Protein AF-A0A804IC02-F1 (afdb_monomer_lite)

InterPro domains:
  IPR056697 Domain of unknown function DUF7795 [PF25071] (33-151)

pLDDT: mean 83.65, std 16.75, range [32.16, 98.31]

Sequence (248 aa):
MASTGTIAVSGATDDPVLKRKYELEKIHCELGGNITRIFLDFMTKTAKYEELVDVGKRFLIGFHGSIEKFRSSEFQKTSENVAVTIGANWNERMKAYVEAGYRHHQQSVQNISNLHICVQGLQDHLKKVETLLHELVCLMEDANGVTQAANQNISALLDDTPSEEMLCLVLSFEEETISQVIIMRVISHMLKLDCDMQKNIVRALNLKTSSPELESYRLMWDLHPYINVDVMHLAWRLVPPQDQRFCH

Radius of gyration: 32.59 Å; chains: 1; bounding box: 93×37×112 Å

Organism: Musa acuminata subsp. malaccensis (NCBI:txid214687)

Foldseek 3Di:
DDDDDDPPPPPDPPPLLVVLVVVLVVLLVVLVVLLLVLLVVLLVLVVVLVVLLVQLLVLLVLLLVLLVQLVVQLPDPPDPVSVVVLVVVPDPVSVCDNVVGNCPVVSNVVSVVSNVVSLVSLVVSLVVLVVSLVVLVVSLVVLVVSVVVSVVVLCVSCVPPDDPVSVVSVVVSCVLSVLSSVLSVLSSVLSVVLSVLSVVLSVQDDSPQDSVNSVVSSVCSVVSVSDDVVSSVVSVVSNDPPDPDDDD

Secondary structure (DSSP, 8-state):
---------------HHHHHHHHHHHHHHHHHHHHHHHHHHHHHHHHHHHHHHHHHHHHHHHHHHHHHHHHHTS-----HHHHHHHHHT--HHHHHHHHT-S--HHHHHHHHHHHHHHHHHHHHHHHHHHHHHHHHHHHHHHHHHHHHHHHHHHHHHHSS---HHHHHHHHHHHHHHHHHHHHHHHHHHHHHHHHHHHHHHHHH-STT--HHHHHHHHHHHHH-TT--HHHHHHHHHTSPP-------

Structure (mmCIF, N/CA/C/O backbone):
data_AF-A0A804IC02-F1
#
_entry.id   AF-A0A804IC02-F1
#
loop_
_atom_site.group_PDB
_atom_site.id
_atom_site.type_symbol
_atom_site.label_atom_id
_atom_site.label_alt_id
_atom_site.label_comp_id
_atom_site.label_asym_id
_atom_site.label_entity_id
_atom_site.label_seq_id
_atom_site.pdbx_PDB_ins_code
_atom_site.Cartn_x
_atom_site.Cartn_y
_atom_site.Cartn_z
_atom_site.occupancy
_atom_site.B_iso_or_equiv
_atom_site.auth_seq_id
_atom_site.auth_comp_id
_atom_site.auth_asym_id
_atom_site.auth_atom_id
_atom_site.pdbx_PDB_model_num
ATOM 1 N N . MET A 1 1 ? 54.259 -23.821 -62.630 1.00 42.69 1 MET A N 1
ATOM 2 C CA . MET A 1 1 ? 54.052 -22.695 -61.696 1.00 42.69 1 MET A CA 1
ATOM 3 C C . MET A 1 1 ? 52.578 -22.329 -61.756 1.00 42.69 1 MET A C 1
ATOM 5 O O . MET A 1 1 ? 52.171 -21.632 -62.672 1.00 42.69 1 MET A O 1
ATOM 9 N N . ALA A 1 2 ? 51.767 -22.921 -60.879 1.00 37.84 2 ALA A N 1
ATOM 10 C CA . ALA A 1 2 ? 50.340 -22.629 -60.784 1.00 37.84 2 ALA A CA 1
ATOM 11 C C . ALA A 1 2 ? 50.166 -21.495 -59.769 1.00 37.84 2 ALA A C 1
ATOM 13 O O . ALA A 1 2 ? 50.556 -21.643 -58.614 1.00 37.84 2 ALA A O 1
ATOM 14 N N . SER A 1 3 ? 49.665 -20.351 -60.232 1.00 36.31 3 SER A N 1
ATOM 15 C CA . SER A 1 3 ? 49.365 -19.199 -59.386 1.00 36.31 3 SER A CA 1
ATOM 16 C C . SER A 1 3 ? 48.055 -19.466 -58.649 1.00 36.31 3 SER A C 1
ATOM 18 O O . SER A 1 3 ? 46.981 -19.466 -59.249 1.00 36.31 3 SER A O 1
ATOM 20 N N . THR A 1 4 ? 48.154 -19.756 -57.356 1.00 40.28 4 THR A N 1
ATOM 21 C CA . THR A 1 4 ? 47.035 -19.771 -56.413 1.00 40.28 4 THR A CA 1
ATOM 22 C C . THR A 1 4 ? 46.542 -18.342 -56.209 1.00 40.28 4 THR A C 1
ATOM 24 O O . THR A 1 4 ? 47.182 -17.549 -55.522 1.00 40.28 4 THR A O 1
ATOM 27 N N . GLY A 1 5 ? 45.403 -18.017 -56.819 1.00 38.69 5 GLY A N 1
ATOM 28 C CA . GLY A 1 5 ? 44.635 -16.821 -56.493 1.00 38.69 5 GLY A CA 1
ATOM 29 C C . GLY A 1 5 ? 43.977 -16.995 -55.128 1.00 38.69 5 GLY A C 1
ATOM 30 O O . GLY A 1 5 ? 42.993 -17.720 -54.996 1.00 38.69 5 GLY A O 1
ATOM 31 N N . THR A 1 6 ? 44.540 -16.352 -54.111 1.00 39.88 6 THR A N 1
ATOM 32 C CA . THR A 1 6 ? 43.925 -16.227 -52.789 1.00 39.88 6 THR A CA 1
ATOM 33 C C . THR A 1 6 ? 42.713 -15.307 -52.897 1.00 39.88 6 THR A C 1
ATOM 35 O O . THR A 1 6 ? 42.846 -14.117 -53.177 1.00 39.88 6 THR A O 1
ATOM 38 N N . ILE A 1 7 ? 41.527 -15.866 -52.667 1.00 43.62 7 ILE A N 1
ATOM 39 C CA . ILE A 1 7 ? 40.297 -15.108 -52.443 1.00 43.62 7 ILE A CA 1
ATOM 40 C C . ILE A 1 7 ? 40.423 -14.464 -51.061 1.00 43.62 7 ILE A C 1
ATOM 42 O O . ILE A 1 7 ? 40.331 -15.143 -50.040 1.00 43.62 7 ILE A O 1
ATOM 46 N N . ALA A 1 8 ? 40.647 -13.154 -51.022 1.00 38.47 8 ALA A N 1
ATOM 47 C CA . ALA A 1 8 ? 40.465 -12.377 -49.807 1.00 38.47 8 ALA A CA 1
ATOM 48 C C . ALA A 1 8 ? 38.960 -12.140 -49.611 1.00 38.47 8 ALA A C 1
ATOM 50 O O . ALA A 1 8 ? 38.389 -11.208 -50.174 1.00 38.47 8 ALA A O 1
ATOM 51 N N . VAL A 1 9 ? 38.306 -12.993 -48.818 1.00 44.19 9 VAL A N 1
ATOM 52 C CA . VAL A 1 9 ? 37.009 -12.657 -48.216 1.00 44.19 9 VAL A CA 1
ATOM 53 C C . VAL A 1 9 ? 37.290 -11.681 -47.074 1.00 44.19 9 VAL A C 1
ATOM 55 O O . VAL A 1 9 ? 37.472 -12.065 -45.923 1.00 44.19 9 VAL A O 1
ATOM 58 N N . SER A 1 10 ? 37.395 -10.401 -47.421 1.00 44.41 10 SER A N 1
ATOM 59 C CA . SER A 1 10 ? 37.367 -9.291 -46.469 1.00 44.41 10 SER A CA 1
ATOM 60 C C . SER A 1 10 ? 35.908 -9.004 -46.121 1.00 44.41 10 SER A C 1
ATOM 62 O O . SER A 1 10 ? 35.260 -8.180 -46.762 1.00 44.41 10 SER A O 1
ATOM 64 N N . GLY A 1 11 ? 35.382 -9.731 -45.140 1.00 47.25 11 GLY A N 1
ATOM 65 C CA . GLY A 1 11 ? 34.054 -9.520 -44.570 1.00 47.25 11 GLY A CA 1
ATOM 66 C C . GLY A 1 11 ? 34.142 -9.173 -43.089 1.00 47.25 11 GLY A C 1
ATOM 67 O O . GLY A 1 11 ? 33.612 -9.909 -42.267 1.00 47.25 11 GLY A O 1
ATOM 68 N N . ALA A 1 12 ? 34.849 -8.095 -42.742 1.00 49.34 12 ALA A N 1
ATOM 69 C CA . ALA A 1 12 ? 34.662 -7.425 -41.460 1.00 49.34 12 ALA A CA 1
ATOM 70 C C . ALA A 1 12 ? 33.682 -6.272 -41.702 1.00 49.34 12 ALA A C 1
ATOM 72 O O . ALA A 1 12 ? 33.955 -5.361 -42.481 1.00 49.34 12 ALA A O 1
ATOM 73 N N . THR A 1 13 ? 32.497 -6.367 -41.109 1.00 53.09 13 THR A N 1
ATOM 74 C CA . THR A 1 13 ? 31.458 -5.336 -41.128 1.00 53.09 13 THR A CA 1
ATOM 75 C C . THR A 1 13 ? 31.910 -4.125 -40.305 1.00 53.09 13 THR A C 1
ATOM 77 O O . THR A 1 13 ? 31.492 -3.962 -39.164 1.00 53.09 13 THR A O 1
ATOM 80 N N . ASP A 1 14 ? 32.765 -3.280 -40.881 1.00 61.00 14 ASP A N 1
ATOM 81 C CA . ASP A 1 14 ? 33.173 -1.974 -40.336 1.00 61.00 14 ASP A CA 1
ATOM 82 C C . ASP A 1 14 ? 32.154 -0.870 -40.686 1.00 61.00 14 ASP A C 1
ATOM 84 O O . ASP A 1 14 ? 32.520 0.265 -40.985 1.00 61.00 14 ASP A O 1
ATOM 88 N N . ASP A 1 15 ? 30.855 -1.189 -40.692 1.00 79.12 15 ASP A N 1
ATOM 89 C CA . ASP A 1 15 ? 29.818 -0.172 -40.864 1.00 79.12 15 ASP A CA 1
ATOM 90 C C . ASP A 1 15 ? 29.533 0.496 -39.500 1.00 79.12 15 ASP A C 1
ATOM 92 O O . ASP A 1 15 ? 28.974 -0.145 -38.598 1.00 79.12 15 ASP A O 1
ATOM 96 N N . PRO A 1 16 ? 29.902 1.779 -39.310 1.00 78.62 16 PRO A N 1
ATOM 97 C CA . PRO A 1 16 ? 29.686 2.495 -38.054 1.00 78.62 16 PRO A CA 1
ATOM 98 C C . PRO A 1 16 ? 28.199 2.648 -37.698 1.00 78.62 16 PRO A C 1
ATOM 100 O O . PRO A 1 16 ? 27.873 2.837 -36.524 1.00 78.62 16 PRO A O 1
ATOM 103 N N . VAL A 1 17 ? 27.286 2.559 -38.670 1.00 80.12 17 VAL A N 1
ATOM 104 C CA . VAL A 1 17 ? 25.835 2.560 -38.430 1.00 80.12 17 VAL A CA 1
ATOM 105 C C . VAL A 1 17 ? 25.398 1.216 -37.852 1.00 80.12 17 VAL A C 1
ATOM 107 O O . VAL A 1 17 ? 24.689 1.184 -36.846 1.00 80.12 17 VAL A O 1
ATOM 110 N N . LEU A 1 18 ? 25.884 0.109 -38.421 1.00 81.69 18 LEU A N 1
ATOM 111 C CA . LEU A 1 18 ? 25.569 -1.246 -37.959 1.00 81.69 18 LEU A CA 1
ATOM 112 C C . LEU A 1 18 ? 26.094 -1.497 -36.536 1.00 81.69 18 LEU A C 1
ATOM 114 O O . LEU A 1 18 ? 25.397 -2.076 -35.705 1.00 81.69 18 LEU A O 1
ATOM 118 N N . LYS A 1 19 ? 27.293 -0.987 -36.225 1.00 84.94 19 LYS A N 1
ATOM 119 C CA . LYS A 1 19 ? 27.869 -1.055 -34.874 1.00 84.94 19 LYS A CA 1
ATOM 120 C C . LYS A 1 19 ? 27.040 -0.276 -33.849 1.00 84.94 19 LYS A C 1
ATOM 122 O O . LYS A 1 19 ? 26.765 -0.797 -32.774 1.00 84.94 19 LYS A O 1
ATOM 127 N N . ARG A 1 20 ? 26.617 0.954 -34.174 1.00 85.19 20 ARG A N 1
ATOM 128 C CA . ARG A 1 20 ? 25.741 1.748 -33.292 1.00 85.19 20 ARG A CA 1
ATOM 129 C C . ARG A 1 20 ? 24.388 1.070 -33.086 1.00 85.19 20 ARG A C 1
ATOM 131 O O . ARG A 1 20 ? 23.891 1.050 -31.969 1.00 85.19 20 ARG A O 1
ATOM 138 N N . LYS A 1 21 ? 23.819 0.466 -34.132 1.00 83.69 21 LYS A N 1
ATOM 139 C CA . LYS A 1 21 ? 22.563 -0.289 -34.032 1.00 83.69 21 LYS A CA 1
ATOM 140 C C . LYS A 1 21 ? 22.676 -1.457 -33.048 1.00 83.69 21 LYS A C 1
ATOM 142 O O . LYS A 1 21 ? 21.833 -1.581 -32.170 1.00 83.69 21 LYS A O 1
ATOM 147 N N . TYR A 1 22 ? 23.748 -2.245 -33.139 1.00 87.25 22 TYR A N 1
ATOM 148 C CA . TYR A 1 22 ? 23.998 -3.351 -32.209 1.00 87.25 22 TYR A CA 1
ATOM 149 C C . TYR A 1 22 ? 24.128 -2.884 -30.748 1.00 87.25 22 TYR A C 1
ATOM 151 O O . TYR A 1 22 ? 23.536 -3.478 -29.849 1.00 87.25 22 TYR A O 1
ATOM 159 N N . GLU A 1 23 ? 24.864 -1.797 -30.496 1.00 87.38 23 GLU A N 1
ATOM 160 C CA . GLU A 1 23 ? 24.978 -1.242 -29.139 1.00 87.38 23 GLU A CA 1
ATOM 161 C C . GLU A 1 23 ? 23.630 -0.713 -28.616 1.00 87.38 23 GLU A C 1
ATOM 163 O O . GLU A 1 23 ? 23.313 -0.901 -27.443 1.00 87.38 23 GLU A O 1
ATOM 168 N N . LEU A 1 24 ? 22.801 -0.116 -29.481 1.00 85.38 24 LEU A N 1
ATOM 169 C CA . LEU A 1 24 ? 21.452 0.336 -29.129 1.00 85.38 24 LEU A CA 1
ATOM 170 C C . LEU A 1 24 ? 20.539 -0.844 -28.746 1.00 85.38 24 LEU A C 1
ATOM 172 O O . LEU A 1 24 ? 19.850 -0.786 -27.729 1.00 85.38 24 LEU A O 1
ATOM 176 N N . GLU A 1 25 ? 20.564 -1.931 -29.522 1.00 86.25 25 GLU A N 1
ATOM 177 C CA . GLU A 1 25 ? 19.808 -3.164 -29.243 1.00 86.25 25 GLU A CA 1
ATOM 178 C C . GLU A 1 25 ? 20.247 -3.821 -27.928 1.00 86.25 25 GLU A C 1
ATOM 180 O O . GLU A 1 25 ? 19.419 -4.314 -27.155 1.00 86.25 25 GLU A O 1
ATOM 185 N N . LYS A 1 26 ? 21.550 -3.790 -27.634 1.00 88.06 26 LYS A N 1
ATOM 186 C CA . LYS A 1 26 ? 22.091 -4.278 -26.366 1.00 88.06 26 LYS A CA 1
ATOM 187 C C . LYS A 1 26 ? 21.605 -3.442 -25.179 1.00 88.06 26 LYS A C 1
ATOM 189 O O . LYS A 1 26 ? 21.101 -4.015 -24.213 1.00 88.06 26 LYS A O 1
ATOM 194 N N . ILE A 1 27 ? 21.709 -2.112 -25.262 1.00 86.81 27 ILE A N 1
ATOM 195 C CA . ILE A 1 27 ? 21.195 -1.198 -24.226 1.00 86.81 27 ILE A CA 1
ATOM 196 C C . ILE A 1 27 ? 19.698 -1.435 -24.015 1.00 86.81 27 ILE A C 1
ATOM 198 O O . ILE A 1 27 ? 19.244 -1.491 -22.875 1.00 86.81 27 ILE A O 1
ATOM 202 N N . HIS A 1 28 ? 18.944 -1.629 -25.098 1.00 84.19 28 HIS A N 1
ATOM 203 C CA . HIS A 1 28 ? 17.518 -1.925 -25.040 1.00 84.19 28 HIS A CA 1
ATOM 204 C C . HIS A 1 28 ? 17.217 -3.210 -24.252 1.00 84.19 28 HIS A C 1
ATOM 206 O O . HIS A 1 28 ? 16.411 -3.181 -23.319 1.00 84.19 28 HIS A O 1
ATOM 212 N N . CYS A 1 29 ? 17.894 -4.315 -24.576 1.00 85.69 29 CYS A N 1
ATOM 213 C CA . CYS A 1 29 ? 17.698 -5.593 -23.888 1.00 85.69 29 CYS A CA 1
ATOM 214 C C . CYS A 1 29 ? 18.059 -5.506 -22.396 1.00 85.69 29 CYS A C 1
ATOM 216 O O . CYS A 1 29 ? 17.328 -6.012 -21.542 1.00 85.69 29 CYS A O 1
ATOM 218 N N . GLU A 1 30 ? 19.174 -4.846 -22.072 1.00 88.81 30 GLU A N 1
ATOM 219 C CA . GLU A 1 30 ? 19.630 -4.662 -20.691 1.00 88.81 30 GLU A CA 1
ATOM 220 C C . GLU A 1 30 ? 18.679 -3.762 -19.889 1.00 88.81 30 GLU A C 1
ATOM 222 O O . GLU A 1 30 ? 18.328 -4.094 -18.753 1.00 88.81 30 GLU A O 1
ATOM 227 N N . LEU A 1 31 ? 18.225 -2.647 -20.472 1.00 89.19 31 LEU A N 1
ATOM 228 C CA . LEU A 1 31 ? 17.269 -1.735 -19.845 1.00 89.19 31 LEU A CA 1
ATOM 229 C C . LEU A 1 31 ? 15.938 -2.443 -19.573 1.00 89.19 31 LEU A C 1
ATOM 231 O O . LEU A 1 31 ? 15.490 -2.468 -18.426 1.00 89.19 31 LEU A O 1
ATOM 235 N N . GLY A 1 32 ? 15.338 -3.059 -20.596 1.00 88.19 32 GLY A N 1
ATOM 236 C CA . GLY A 1 32 ? 14.049 -3.745 -20.477 1.00 88.19 32 GLY A CA 1
ATOM 237 C C . GLY A 1 32 ? 14.074 -4.855 -19.424 1.00 88.19 32 GLY A C 1
ATOM 238 O O . GLY A 1 32 ? 13.196 -4.912 -18.559 1.00 88.19 32 GLY A O 1
ATOM 239 N N . GLY A 1 33 ? 15.125 -5.683 -19.422 1.00 90.00 33 GLY A N 1
ATOM 240 C CA . GLY A 1 33 ? 15.303 -6.742 -18.425 1.00 90.00 33 GLY A CA 1
ATOM 241 C C . GLY A 1 33 ? 15.485 -6.208 -17.000 1.00 90.00 33 GLY A C 1
ATOM 242 O O . GLY A 1 33 ? 14.897 -6.742 -16.054 1.00 90.00 33 GLY A O 1
ATOM 243 N N . ASN A 1 34 ? 16.255 -5.129 -16.830 1.00 93.31 34 ASN A N 1
ATOM 244 C CA . ASN A 1 34 ? 16.469 -4.516 -15.520 1.00 93.31 34 ASN A CA 1
ATOM 245 C C . ASN A 1 34 ? 15.198 -3.874 -14.961 1.00 93.31 34 ASN A C 1
ATOM 247 O O . ASN A 1 34 ? 14.856 -4.141 -13.807 1.00 93.31 34 ASN A O 1
ATOM 251 N N . ILE A 1 35 ? 14.488 -3.074 -15.762 1.00 94.12 35 ILE A N 1
ATOM 252 C CA . ILE A 1 35 ? 13.249 -2.419 -15.322 1.00 94.12 35 ILE A CA 1
ATOM 253 C C . ILE A 1 35 ? 12.175 -3.466 -15.031 1.00 94.12 35 ILE A C 1
ATOM 255 O O . ILE A 1 35 ? 11.578 -3.415 -13.960 1.00 94.12 35 ILE A O 1
ATOM 259 N N . THR A 1 36 ? 12.011 -4.479 -15.885 1.00 92.81 36 THR A N 1
ATOM 260 C CA . THR A 1 36 ? 11.041 -5.563 -15.654 1.00 92.81 36 THR A CA 1
ATOM 261 C C . THR A 1 36 ? 11.309 -6.299 -14.340 1.00 92.81 36 THR A C 1
ATOM 263 O O . THR A 1 36 ? 10.385 -6.566 -13.568 1.00 92.81 36 THR A O 1
ATOM 266 N N . ARG A 1 37 ? 12.578 -6.600 -14.033 1.00 95.06 37 ARG A N 1
ATOM 267 C CA . ARG A 1 37 ? 12.962 -7.238 -12.765 1.00 95.06 37 ARG A CA 1
ATOM 268 C C . ARG A 1 37 ? 12.632 -6.357 -11.560 1.00 95.06 37 ARG A C 1
ATOM 270 O O . ARG A 1 37 ? 12.095 -6.860 -10.574 1.00 95.06 37 ARG A O 1
ATOM 277 N N . ILE A 1 38 ? 12.961 -5.066 -11.630 1.00 96.94 38 ILE A N 1
ATOM 278 C CA . ILE A 1 38 ? 12.664 -4.104 -10.560 1.00 96.94 38 ILE A CA 1
ATOM 279 C C . ILE A 1 38 ? 11.145 -3.963 -10.379 1.00 96.94 38 ILE A C 1
ATOM 281 O O . ILE A 1 38 ? 10.652 -3.990 -9.252 1.00 96.94 38 ILE A O 1
ATOM 285 N N . PHE A 1 39 ? 10.400 -3.882 -11.482 1.00 96.50 39 PHE A N 1
ATOM 286 C CA . PHE A 1 39 ? 8.945 -3.797 -11.489 1.00 96.50 39 PHE A CA 1
ATOM 287 C C . PHE A 1 39 ? 8.300 -5.024 -10.832 1.00 96.50 39 PHE A C 1
ATOM 289 O O . PHE A 1 39 ? 7.386 -4.881 -10.023 1.00 96.50 39 PHE A O 1
ATOM 296 N N . LEU A 1 40 ? 8.805 -6.231 -11.100 1.00 96.50 40 LEU A N 1
ATOM 297 C CA . LEU A 1 40 ? 8.295 -7.455 -10.480 1.00 96.50 40 LEU A CA 1
ATOM 298 C C . LEU A 1 40 ? 8.504 -7.478 -8.955 1.00 96.50 40 LEU A C 1
ATOM 300 O O . LEU A 1 40 ? 7.584 -7.836 -8.213 1.00 96.50 40 LEU A O 1
ATOM 304 N N . ASP A 1 41 ? 9.687 -7.080 -8.474 1.00 97.75 41 ASP A N 1
ATOM 305 C CA . ASP A 1 41 ? 9.942 -6.974 -7.029 1.00 97.75 41 ASP A CA 1
ATOM 306 C C . ASP A 1 41 ? 9.049 -5.895 -6.393 1.00 97.75 41 ASP A C 1
ATOM 308 O O . ASP A 1 41 ? 8.435 -6.109 -5.344 1.00 97.75 41 ASP A O 1
ATOM 312 N N . PHE A 1 42 ? 8.870 -4.769 -7.086 1.00 98.31 42 PHE A N 1
ATOM 313 C CA . PHE A 1 42 ? 7.983 -3.691 -6.658 1.00 98.31 42 PHE A CA 1
ATOM 314 C C . PHE A 1 42 ? 6.527 -4.154 -6.529 1.00 98.31 42 PHE A C 1
ATOM 316 O O . PHE A 1 42 ? 5.882 -3.909 -5.506 1.00 98.31 42 PHE A O 1
ATOM 323 N N . MET A 1 43 ? 6.004 -4.867 -7.527 1.00 97.69 43 MET A N 1
ATOM 324 C CA . MET A 1 43 ? 4.639 -5.397 -7.490 1.00 97.69 43 MET A CA 1
ATOM 325 C C . MET A 1 43 ? 4.475 -6.468 -6.405 1.00 97.69 43 MET A C 1
ATOM 327 O O . MET A 1 43 ? 3.467 -6.479 -5.700 1.00 97.69 43 MET A O 1
ATOM 331 N N . THR A 1 44 ? 5.494 -7.299 -6.177 1.00 97.56 44 THR A N 1
ATOM 332 C CA . THR A 1 44 ? 5.504 -8.277 -5.074 1.00 97.56 44 THR A CA 1
ATOM 333 C C . THR A 1 44 ? 5.407 -7.584 -3.712 1.00 97.56 44 THR A C 1
ATOM 335 O O . THR A 1 44 ? 4.614 -7.975 -2.852 1.00 97.56 44 THR A O 1
ATOM 338 N N . LYS A 1 45 ? 6.175 -6.510 -3.509 1.00 98.19 45 LYS A N 1
ATOM 339 C CA . LYS A 1 45 ? 6.102 -5.699 -2.285 1.00 98.19 45 LYS A CA 1
ATOM 340 C C . LYS A 1 45 ? 4.788 -4.929 -2.172 1.00 98.19 45 LYS A C 1
ATOM 342 O O . LYS A 1 45 ? 4.295 -4.751 -1.064 1.00 98.19 45 LYS A O 1
ATOM 347 N N . THR A 1 46 ? 4.188 -4.530 -3.289 1.00 97.81 46 THR A N 1
ATOM 348 C CA . THR A 1 46 ? 2.863 -3.899 -3.312 1.00 97.81 46 THR A CA 1
ATOM 349 C C . THR A 1 46 ? 1.772 -4.880 -2.862 1.00 97.81 46 THR A C 1
ATOM 351 O O . THR A 1 46 ? 0.950 -4.514 -2.029 1.00 97.81 46 THR A O 1
ATOM 354 N N . ALA A 1 47 ? 1.808 -6.148 -3.287 1.00 97.44 47 ALA A N 1
ATOM 355 C CA . ALA A 1 47 ? 0.904 -7.175 -2.748 1.00 97.44 47 ALA A CA 1
ATOM 356 C C . ALA A 1 47 ? 1.102 -7.380 -1.234 1.00 97.44 47 ALA A C 1
ATOM 358 O O . ALA A 1 47 ? 0.146 -7.426 -0.465 1.00 97.44 47 ALA A O 1
ATOM 359 N N . LYS A 1 48 ? 2.357 -7.409 -0.770 1.00 97.81 48 LYS A N 1
ATOM 360 C CA . LYS A 1 48 ? 2.663 -7.501 0.667 1.00 97.81 48 LYS A CA 1
ATOM 361 C C . LYS A 1 48 ? 2.135 -6.304 1.470 1.00 97.81 48 LYS A C 1
ATOM 363 O O . LYS A 1 48 ? 1.830 -6.446 2.654 1.00 97.81 48 LYS A O 1
ATOM 368 N N . TYR A 1 49 ? 2.045 -5.122 0.859 1.00 97.12 49 TYR A N 1
ATOM 369 C CA . TYR A 1 49 ? 1.439 -3.954 1.494 1.00 97.12 49 TYR A CA 1
ATOM 370 C C . TYR A 1 49 ? -0.043 -4.212 1.781 1.00 97.12 49 TYR A C 1
ATOM 372 O O . TYR A 1 49 ? -0.481 -3.984 2.906 1.00 97.12 49 TYR A O 1
ATOM 380 N N . GLU A 1 50 ? -0.785 -4.739 0.805 1.00 94.75 50 GLU A N 1
ATOM 381 C CA . GLU A 1 50 ? -2.206 -5.091 0.945 1.00 94.75 50 GLU A CA 1
ATOM 382 C C . GLU A 1 50 ? -2.426 -6.114 2.074 1.00 94.75 50 GLU A C 1
ATOM 384 O O . GLU A 1 50 ? -3.263 -5.915 2.955 1.00 94.75 50 GLU A O 1
ATOM 389 N N . GLU A 1 51 ? -1.573 -7.140 2.157 1.00 96.50 51 GLU A N 1
ATOM 390 C CA . GLU A 1 51 ? -1.618 -8.112 3.258 1.00 96.50 51 GLU A CA 1
ATOM 391 C C . GLU A 1 51 ? -1.390 -7.466 4.635 1.00 96.50 51 GLU A C 1
ATOM 393 O O . GLU A 1 51 ? -2.046 -7.815 5.624 1.00 96.50 51 GLU A O 1
ATOM 398 N N . LEU A 1 52 ? -0.444 -6.525 4.737 1.00 96.31 52 LEU A N 1
ATOM 399 C CA . LEU A 1 52 ? -0.201 -5.800 5.985 1.00 96.31 52 LEU A CA 1
ATOM 400 C C . LEU A 1 52 ? -1.401 -4.931 6.350 1.00 96.31 52 LEU A C 1
ATOM 402 O O . LEU A 1 52 ? -1.804 -4.899 7.511 1.00 96.31 52 LEU A O 1
ATOM 406 N N . VAL A 1 53 ? -2.002 -4.254 5.380 1.00 95.19 53 VAL A N 1
ATOM 407 C CA . VAL A 1 53 ? -3.201 -3.440 5.589 1.00 95.19 53 VAL A CA 1
ATOM 408 C C . VAL A 1 53 ? -4.337 -4.242 6.225 1.00 95.19 53 VAL A C 1
ATOM 410 O O . VAL A 1 53 ? -4.951 -3.763 7.188 1.00 95.19 53 VAL A O 1
ATOM 413 N N . ASP A 1 54 ? -4.548 -5.483 5.785 1.00 96.00 54 ASP A N 1
ATOM 414 C CA . ASP A 1 54 ? -5.519 -6.403 6.386 1.00 96.00 54 ASP A CA 1
ATOM 415 C C . ASP A 1 54 ? -5.166 -6.789 7.831 1.00 96.00 54 ASP A C 1
ATOM 417 O O . ASP A 1 54 ? -6.042 -6.969 8.690 1.00 96.00 54 ASP A O 1
ATOM 421 N N . VAL A 1 55 ? -3.873 -6.905 8.149 1.00 96.62 55 VAL A N 1
ATOM 422 C CA . VAL A 1 55 ? -3.406 -7.089 9.533 1.00 96.62 55 VAL A CA 1
ATOM 423 C C . VAL A 1 55 ? -3.779 -5.870 10.382 1.00 96.62 55 VAL A C 1
ATOM 425 O O . VAL A 1 55 ? -4.357 -6.038 11.461 1.00 96.62 55 VAL A O 1
ATOM 428 N N . GLY A 1 56 ? -3.505 -4.657 9.896 1.00 97.19 56 GLY A N 1
ATOM 429 C CA . GLY A 1 56 ? -3.871 -3.410 10.572 1.00 97.19 56 GLY A CA 1
ATOM 430 C C . GLY A 1 56 ? -5.380 -3.294 10.813 1.00 97.19 56 GLY A C 1
ATOM 431 O O . GLY A 1 56 ? -5.814 -3.032 11.940 1.00 97.19 56 GLY A O 1
ATOM 432 N N . LYS A 1 57 ? -6.189 -3.617 9.799 1.00 96.88 57 LYS A N 1
ATOM 433 C CA . LYS A 1 57 ? -7.656 -3.649 9.880 1.00 96.88 57 LYS A CA 1
ATOM 434 C C . LYS A 1 57 ? -8.164 -4.562 10.994 1.00 96.88 57 LYS A C 1
ATOM 436 O O . LYS A 1 57 ? -9.063 -4.182 11.746 1.00 96.88 57 LYS A O 1
ATOM 441 N N . ARG A 1 58 ? -7.579 -5.754 11.159 1.00 97.25 58 ARG A N 1
ATOM 442 C CA . ARG A 1 58 ? -7.961 -6.675 12.247 1.00 97.25 58 ARG A CA 1
ATOM 443 C C . ARG A 1 58 ? -7.730 -6.069 13.629 1.00 97.25 58 ARG A C 1
ATOM 445 O O . ARG A 1 58 ? -8.583 -6.228 14.503 1.00 97.25 58 ARG A O 1
ATOM 452 N N . PHE A 1 59 ? -6.627 -5.349 13.828 1.00 97.94 59 PHE A N 1
ATOM 453 C CA . PHE A 1 59 ? -6.386 -4.652 15.091 1.00 97.94 59 PHE A CA 1
ATOM 454 C C . PHE A 1 59 ? -7.335 -3.469 15.297 1.00 97.94 59 PHE A C 1
ATOM 456 O O . PHE A 1 59 ? -7.803 -3.273 16.417 1.00 97.94 59 PHE A O 1
ATOM 463 N N . LEU A 1 60 ? -7.685 -2.728 14.242 1.00 97.38 60 LEU A N 1
ATOM 464 C CA . LEU A 1 60 ? -8.678 -1.652 14.323 1.00 97.38 60 LEU A CA 1
ATOM 465 C C . LEU A 1 60 ? -10.064 -2.188 14.722 1.00 97.38 60 LEU A C 1
ATOM 467 O O . LEU A 1 60 ? -10.701 -1.652 15.629 1.00 97.38 60 LEU A O 1
ATOM 471 N N . ILE A 1 61 ? -10.504 -3.290 14.108 1.00 96.19 61 ILE A N 1
ATOM 472 C CA . ILE A 1 61 ? -11.755 -3.975 14.470 1.00 96.19 61 ILE A CA 1
ATOM 473 C C . ILE A 1 61 ? -11.696 -4.476 15.920 1.00 96.19 61 ILE A C 1
ATOM 475 O O . ILE A 1 61 ? -12.656 -4.311 16.674 1.00 96.19 61 ILE A O 1
ATOM 479 N N . GLY A 1 62 ? -10.565 -5.053 16.335 1.00 95.69 62 GLY A N 1
ATOM 480 C CA . GLY A 1 62 ? -10.346 -5.495 17.713 1.00 95.69 62 GLY A CA 1
ATOM 481 C C . GLY A 1 62 ? -10.403 -4.347 18.723 1.00 95.69 62 GLY A C 1
ATOM 482 O O . GLY A 1 62 ? -11.021 -4.489 19.785 1.00 95.69 62 GLY A O 1
ATOM 483 N N . PHE A 1 63 ? -9.825 -3.195 18.374 1.00 95.94 63 PHE A N 1
ATOM 484 C CA . PHE A 1 63 ? -9.888 -1.976 19.174 1.00 95.94 63 PHE A CA 1
ATOM 485 C C . PHE A 1 63 ? -11.335 -1.505 19.314 1.00 95.94 63 PHE A C 1
ATOM 487 O O . PHE A 1 63 ? -11.804 -1.317 20.438 1.00 95.94 63 PHE A O 1
ATOM 494 N N . HIS A 1 64 ? -12.065 -1.404 18.198 1.00 94.38 64 HIS A N 1
ATOM 495 C CA . HIS A 1 64 ? -13.468 -0.998 18.204 1.00 94.38 64 HIS A CA 1
ATOM 496 C C . HIS A 1 64 ? -14.333 -1.955 19.050 1.00 94.38 64 HIS A C 1
ATOM 498 O O . HIS A 1 64 ? -15.067 -1.532 19.942 1.00 94.38 64 HIS A O 1
ATOM 504 N N . GLY A 1 65 ? -14.185 -3.268 18.878 1.00 91.81 65 GLY A N 1
ATOM 505 C CA . GLY A 1 65 ? -14.927 -4.234 19.690 1.00 91.81 65 GLY A CA 1
ATOM 506 C C . GLY A 1 65 ? -14.596 -4.151 21.187 1.00 91.81 65 GLY A C 1
ATOM 507 O O . GLY A 1 65 ? -15.469 -4.360 22.031 1.00 91.81 65 GLY A O 1
ATOM 508 N N . SER A 1 66 ? -13.346 -3.845 21.538 1.00 91.06 66 SER A N 1
ATOM 509 C CA . SER A 1 66 ? -12.907 -3.764 22.937 1.00 91.06 66 SER A CA 1
ATOM 510 C C . SER A 1 66 ? -13.353 -2.469 23.615 1.00 91.06 66 SER A C 1
ATOM 512 O O . SER A 1 66 ? -13.743 -2.502 24.784 1.00 91.06 66 SER A O 1
ATOM 514 N N . ILE A 1 67 ? -13.351 -1.343 22.896 1.00 89.56 67 ILE A N 1
ATOM 515 C CA . ILE A 1 67 ? -13.777 -0.050 23.443 1.00 89.56 67 ILE A CA 1
ATOM 516 C C . ILE A 1 67 ? -15.295 0.007 23.627 1.00 89.56 67 ILE A C 1
ATOM 518 O O . ILE A 1 67 ? -15.759 0.498 24.654 1.00 89.56 67 ILE A O 1
ATOM 522 N N . GLU A 1 68 ? -16.072 -0.585 22.718 1.00 88.44 68 GLU A N 1
ATOM 523 C CA . GLU A 1 68 ? -17.528 -0.672 22.880 1.00 88.44 68 GLU A CA 1
ATOM 524 C C . GLU A 1 68 ? -17.912 -1.569 24.056 1.00 88.44 68 GLU A C 1
ATOM 526 O O . GLU A 1 68 ? -18.794 -1.216 24.836 1.00 88.44 68 GLU A O 1
ATOM 531 N N . LYS A 1 69 ? -17.197 -2.680 24.282 1.00 84.12 69 LYS A N 1
ATOM 532 C CA . LYS A 1 69 ? -17.377 -3.505 25.492 1.00 84.12 69 LYS A CA 1
ATOM 533 C C . LYS A 1 69 ? -16.991 -2.758 26.764 1.00 84.12 69 LYS A C 1
ATOM 535 O O . LYS A 1 69 ? -17.654 -2.910 27.788 1.00 84.12 69 LYS A O 1
ATOM 540 N N . PHE A 1 70 ? -15.924 -1.963 26.708 1.00 81.75 70 PHE A N 1
ATOM 541 C CA . PHE A 1 70 ? -15.504 -1.124 27.826 1.00 81.75 70 PHE A CA 1
ATOM 542 C C . PHE A 1 70 ? -16.591 -0.096 28.180 1.00 81.75 70 PHE A C 1
ATOM 544 O O . PHE A 1 70 ? -16.973 0.004 29.345 1.00 81.75 70 PHE A O 1
ATOM 551 N N . ARG A 1 71 ? -17.175 0.575 27.180 1.00 77.25 71 ARG A N 1
ATOM 552 C CA . ARG A 1 71 ? -18.265 1.556 27.345 1.00 77.25 71 ARG A CA 1
ATOM 553 C C . ARG A 1 71 ? -19.598 0.940 27.742 1.00 77.25 71 ARG A C 1
ATOM 555 O O . ARG A 1 71 ? -20.275 1.471 28.609 1.00 77.25 71 ARG A O 1
ATOM 562 N N . SER A 1 72 ? -19.958 -0.199 27.157 1.00 66.00 72 SER A N 1
ATOM 563 C CA . SER A 1 72 ? -21.216 -0.903 27.446 1.00 66.00 72 SER A CA 1
ATOM 564 C C . SER A 1 72 ? -21.295 -1.409 28.893 1.00 66.00 72 SER A C 1
ATOM 566 O O . SER A 1 72 ? -22.376 -1.734 29.373 1.00 66.00 72 SER A O 1
ATOM 568 N N . SER A 1 73 ? -20.160 -1.476 29.600 1.00 56.94 73 SER A N 1
ATOM 569 C CA . SER A 1 73 ? -20.112 -1.789 31.035 1.00 56.94 73 SER A CA 1
ATOM 570 C C . SER A 1 73 ? -20.464 -0.599 31.943 1.00 56.94 73 SER A C 1
ATOM 572 O O . SER A 1 73 ? -20.727 -0.778 33.137 1.00 56.94 73 SER A O 1
ATOM 574 N N . GLU A 1 74 ? -20.505 0.621 31.397 1.00 55.22 74 GLU A N 1
ATOM 575 C CA . GLU A 1 74 ? -21.066 1.781 32.082 1.00 55.22 74 GLU A CA 1
ATOM 576 C C . GLU A 1 74 ? -22.589 1.672 32.009 1.00 55.22 74 GLU A C 1
ATOM 578 O O . GLU A 1 74 ? -23.181 1.710 30.935 1.00 55.22 74 GLU A O 1
ATOM 583 N N . PHE A 1 75 ? -23.232 1.466 33.159 1.00 52.84 75 PHE A N 1
ATOM 584 C CA . PHE A 1 75 ? -24.673 1.257 33.261 1.00 52.84 75 PHE A CA 1
ATOM 585 C C . PHE A 1 75 ? -25.415 2.515 32.779 1.00 52.84 75 PHE A C 1
ATOM 587 O O . PHE A 1 75 ? -25.652 3.449 33.549 1.00 52.84 75 PHE A O 1
ATOM 594 N N . GLN A 1 76 ? -25.755 2.580 31.493 1.00 54.78 76 GLN A N 1
ATOM 595 C CA . GLN A 1 76 ? -26.477 3.719 30.949 1.00 54.78 76 GLN A CA 1
ATOM 596 C C . GLN A 1 76 ? -27.943 3.631 31.396 1.00 54.78 76 GLN A C 1
ATOM 598 O O . GLN A 1 76 ? -28.655 2.679 31.077 1.00 54.78 76 GLN A O 1
ATOM 603 N N . LYS A 1 77 ? -28.413 4.632 32.151 1.00 53.81 77 LYS A N 1
ATOM 604 C CA . LYS A 1 77 ? -29.837 4.824 32.480 1.00 53.81 77 LYS A CA 1
ATOM 605 C C . LYS A 1 77 ? -30.604 5.281 31.228 1.00 53.81 77 LYS A C 1
ATOM 607 O O . LYS A 1 77 ? -31.083 6.407 31.177 1.00 53.81 77 LYS A O 1
ATOM 612 N N . THR A 1 78 ? -30.659 4.454 30.187 1.00 53.00 78 THR A N 1
ATOM 613 C CA . THR A 1 78 ? -31.176 4.854 28.865 1.00 53.00 78 THR A CA 1
ATOM 614 C C . THR A 1 78 ? -32.666 4.628 28.673 1.00 53.00 78 THR A C 1
ATOM 616 O O . THR A 1 78 ? -33.230 5.229 27.766 1.00 53.00 78 THR A O 1
ATOM 619 N N . SER A 1 79 ? -33.335 3.819 29.503 1.00 60.62 79 SER A N 1
ATOM 620 C CA . SER A 1 79 ? -34.786 3.623 29.385 1.00 60.62 79 SER A CA 1
ATOM 621 C C . SER A 1 79 ? -35.549 4.011 30.648 1.00 60.62 79 SER A C 1
ATOM 623 O O . SER A 1 79 ? -35.121 3.729 31.771 1.00 60.62 79 SER A O 1
ATOM 625 N N . GLU A 1 80 ? -36.715 4.624 30.443 1.00 69.31 80 GLU A N 1
ATOM 626 C CA . GLU A 1 80 ? -37.659 5.020 31.491 1.00 69.31 80 GLU A CA 1
ATOM 627 C C . GLU A 1 80 ? -38.080 3.818 32.351 1.00 69.31 80 GLU A C 1
ATOM 629 O O . GLU A 1 80 ? -38.104 3.906 33.573 1.00 69.31 80 GLU A O 1
ATOM 634 N N . ASN A 1 81 ? -38.256 2.643 31.740 1.00 68.94 81 ASN A N 1
ATOM 635 C CA . ASN A 1 81 ? -38.583 1.403 32.449 1.00 68.94 81 ASN A CA 1
ATOM 636 C C . ASN A 1 81 ? -37.450 0.923 33.370 1.00 68.94 81 ASN A C 1
ATOM 638 O O . ASN A 1 81 ? -37.708 0.471 34.487 1.00 68.94 81 ASN A O 1
ATOM 642 N N . VAL A 1 82 ? -36.191 1.036 32.934 1.00 67.38 82 VAL A N 1
ATOM 643 C CA . VAL A 1 82 ? -35.022 0.716 33.773 1.00 67.38 82 VAL A CA 1
ATOM 644 C C . VAL A 1 82 ? -34.903 1.728 34.912 1.00 67.38 82 VAL A C 1
ATOM 646 O O . VAL A 1 82 ? -34.651 1.333 36.048 1.00 67.38 82 VAL A O 1
ATOM 649 N N . ALA A 1 83 ? -35.158 3.013 34.649 1.00 70.31 83 ALA A N 1
ATOM 650 C CA . ALA A 1 83 ? -35.169 4.049 35.678 1.00 70.31 83 ALA A CA 1
ATOM 651 C C . ALA A 1 83 ? -36.272 3.821 36.730 1.00 70.31 83 ALA A C 1
ATOM 653 O O . ALA A 1 83 ? -35.984 3.883 37.926 1.00 70.31 83 ALA A O 1
ATOM 654 N N . VAL A 1 84 ? -37.496 3.484 36.305 1.00 76.81 84 VAL A N 1
ATOM 655 C CA . VAL A 1 84 ? -38.630 3.153 37.188 1.00 76.81 84 VAL A CA 1
ATOM 656 C C . VAL A 1 84 ? -38.346 1.889 38.003 1.00 76.81 84 VAL A C 1
ATOM 658 O O . VAL A 1 84 ? -38.562 1.877 39.213 1.00 76.81 84 VAL A O 1
ATOM 661 N N . THR A 1 85 ? -37.793 0.845 37.381 1.00 72.50 85 THR A N 1
ATOM 662 C CA . THR A 1 85 ? -37.464 -0.422 38.063 1.00 72.50 85 THR A CA 1
ATOM 663 C C . THR A 1 85 ? -36.362 -0.244 39.109 1.00 72.50 85 THR A C 1
ATOM 665 O O . THR A 1 85 ? -36.435 -0.810 40.202 1.00 72.50 85 THR A O 1
ATOM 668 N N . ILE A 1 86 ? -35.345 0.562 38.794 1.00 70.88 86 ILE A N 1
ATOM 669 C CA . ILE A 1 86 ? -34.271 0.914 39.726 1.00 70.88 86 ILE A CA 1
ATOM 670 C C . ILE A 1 86 ? -34.810 1.788 40.863 1.00 70.88 86 ILE A C 1
ATOM 672 O O . ILE A 1 86 ? -34.485 1.536 42.021 1.00 70.88 86 ILE A O 1
ATOM 676 N N . GLY A 1 87 ? -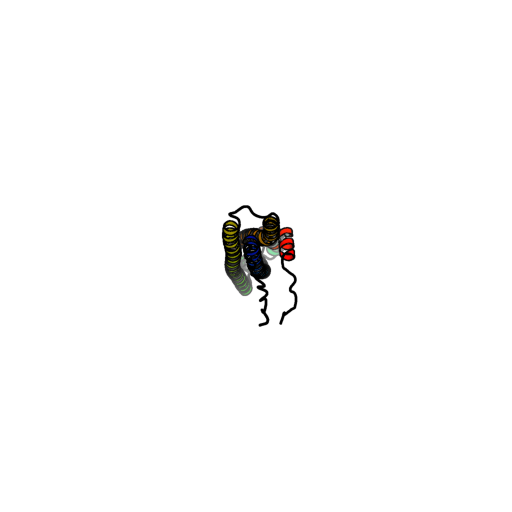35.658 2.771 40.548 1.00 74.19 87 GLY A N 1
ATOM 677 C CA . GLY A 1 87 ? -36.292 3.648 41.534 1.00 74.19 87 GLY A CA 1
ATOM 678 C C . GLY A 1 87 ? -37.191 2.893 42.515 1.00 74.19 87 GLY A C 1
ATOM 679 O O . GLY A 1 87 ? -37.135 3.148 43.715 1.00 74.19 87 GLY A O 1
ATOM 680 N N . ALA A 1 88 ? -37.955 1.909 42.034 1.00 79.25 88 ALA A N 1
ATOM 681 C CA . ALA A 1 88 ? -38.812 1.068 42.873 1.00 79.25 88 ALA A CA 1
ATOM 682 C C . ALA A 1 88 ? -38.023 0.153 43.833 1.00 79.25 88 ALA A C 1
ATOM 684 O O . ALA A 1 88 ? -38.544 -0.233 44.875 1.00 79.25 88 ALA A O 1
ATOM 685 N N . ASN A 1 89 ? -36.766 -0.174 43.505 1.00 73.69 89 ASN A N 1
ATOM 686 C CA . ASN A 1 89 ? -35.891 -1.058 44.287 1.00 73.69 89 ASN A CA 1
ATOM 687 C C . ASN A 1 89 ? -34.689 -0.311 44.899 1.00 73.69 89 ASN A C 1
ATOM 689 O O . ASN A 1 89 ? -33.637 -0.905 45.158 1.00 73.69 89 ASN A O 1
ATOM 693 N N . TRP A 1 90 ? -34.822 1.002 45.103 1.00 81.12 90 TRP A N 1
ATOM 694 C CA . TRP A 1 90 ? -33.724 1.880 45.497 1.00 81.12 90 TRP A CA 1
ATOM 695 C C . TRP A 1 90 ? -33.363 1.727 46.983 1.00 81.12 90 TRP A C 1
ATOM 697 O O . TRP A 1 90 ? -33.887 2.421 47.850 1.00 81.12 90 TRP A O 1
ATOM 707 N N . ASN A 1 91 ? -32.448 0.803 47.283 1.00 83.75 91 ASN A N 1
ATOM 708 C CA . ASN A 1 91 ? -31.827 0.634 48.601 1.00 83.75 91 ASN A CA 1
ATOM 709 C C . ASN A 1 91 ? -30.316 0.933 48.543 1.00 83.75 91 ASN A C 1
ATOM 711 O O . ASN A 1 91 ? -29.747 1.060 47.460 1.00 83.75 91 ASN A O 1
ATOM 715 N N . GLU A 1 92 ? -29.643 1.028 49.696 1.00 79.06 92 GLU A N 1
ATOM 716 C CA . GLU A 1 92 ? -28.191 1.295 49.757 1.00 79.06 92 GLU A CA 1
ATOM 717 C C . GLU A 1 92 ? -27.366 0.288 48.945 1.00 79.06 92 GLU A C 1
ATOM 719 O O . GLU A 1 92 ? -26.377 0.656 48.316 1.00 79.06 92 GLU A O 1
ATOM 724 N N . ARG A 1 93 ? -27.813 -0.973 48.887 1.00 76.38 93 ARG A N 1
ATOM 725 C CA . ARG A 1 93 ? -27.170 -2.029 48.099 1.00 76.38 93 ARG A CA 1
ATOM 726 C C . ARG A 1 93 ? -27.297 -1.779 46.597 1.00 76.38 93 ARG A C 1
ATOM 728 O O . ARG A 1 93 ? -26.311 -1.909 45.887 1.00 76.38 93 ARG A O 1
ATOM 735 N N . MET A 1 94 ? -28.483 -1.414 46.119 1.00 75.19 94 MET A N 1
ATOM 736 C CA . MET A 1 94 ? -28.785 -1.087 44.725 1.00 75.19 94 MET A CA 1
ATOM 737 C C . MET A 1 94 ? -28.089 0.210 44.318 1.00 75.19 94 MET A C 1
ATOM 739 O O . MET A 1 94 ? -27.524 0.284 43.233 1.00 75.19 94 MET A O 1
ATOM 743 N N . LYS A 1 95 ? -28.049 1.201 45.213 1.00 69.69 95 LYS A N 1
ATOM 744 C CA . LYS A 1 95 ? -27.276 2.429 45.035 1.00 69.69 95 LYS A CA 1
ATOM 745 C C . LYS A 1 95 ? -25.789 2.113 44.857 1.00 69.69 95 LYS A C 1
ATOM 747 O O . LYS A 1 95 ? -25.229 2.508 43.843 1.00 69.69 95 LYS A O 1
ATOM 752 N N . ALA A 1 96 ? -25.192 1.320 45.748 1.00 69.06 96 ALA A N 1
ATOM 753 C CA . ALA A 1 96 ? -23.802 0.878 45.615 1.00 69.06 96 ALA A CA 1
ATOM 754 C C . ALA A 1 96 ? -23.563 0.063 44.328 1.00 69.06 96 ALA A C 1
ATOM 756 O O . ALA A 1 96 ? -22.528 0.213 43.688 1.00 69.06 96 ALA A O 1
ATOM 757 N N . TYR A 1 97 ? -24.528 -0.764 43.916 1.00 67.44 97 TYR A N 1
ATOM 758 C CA . TYR A 1 97 ? -24.460 -1.564 42.687 1.00 67.44 97 TYR A CA 1
ATOM 759 C C . TYR A 1 97 ? -24.499 -0.701 41.414 1.00 67.44 97 TYR A C 1
ATOM 761 O O . TYR A 1 97 ? -23.764 -0.955 40.463 1.00 67.44 97 TYR A O 1
ATOM 769 N N . VAL A 1 98 ? -25.337 0.340 41.405 1.00 68.06 98 VAL A N 1
ATOM 770 C CA . VAL A 1 98 ? -25.462 1.299 40.297 1.00 68.06 98 VAL A CA 1
ATOM 771 C C . VAL A 1 98 ? -24.272 2.265 40.264 1.00 68.06 98 VAL A C 1
ATOM 773 O O . VAL A 1 98 ? -23.744 2.528 39.187 1.00 68.06 98 VAL A O 1
ATOM 776 N N . GLU A 1 99 ? -23.810 2.753 41.420 1.00 64.62 99 GLU A N 1
ATOM 777 C CA . GLU A 1 99 ? -22.640 3.640 41.551 1.00 64.62 99 GLU A CA 1
ATOM 778 C C . GLU A 1 99 ? -21.322 2.932 41.210 1.00 64.62 99 GLU A C 1
ATOM 780 O O . GLU A 1 99 ? -20.431 3.543 40.617 1.00 64.62 99 GLU A O 1
ATOM 785 N N . ALA A 1 100 ? -21.201 1.634 41.507 1.00 59.06 100 ALA A N 1
ATOM 786 C CA . ALA A 1 100 ? -20.051 0.835 41.084 1.00 59.06 100 ALA A CA 1
ATOM 787 C C . ALA A 1 100 ? -19.958 0.708 39.548 1.00 59.06 100 ALA A C 1
ATOM 789 O O . ALA A 1 100 ? -18.863 0.503 39.002 1.00 59.06 100 ALA A O 1
ATOM 790 N N . GLY A 1 101 ? -21.090 0.865 38.846 1.00 56.91 101 GLY A N 1
ATOM 791 C CA . GLY A 1 101 ? -21.268 0.419 37.468 1.00 56.91 101 GLY A CA 1
ATOM 792 C C . GLY A 1 101 ? -21.173 -1.107 37.389 1.00 56.91 101 GLY A C 1
ATOM 793 O O . GLY A 1 101 ? -20.539 -1.750 38.226 1.00 56.91 101 GLY A O 1
ATOM 794 N N . TYR A 1 102 ? -21.762 -1.734 36.371 1.00 56.44 102 TYR A N 1
ATOM 795 C CA . TYR A 1 102 ? -21.563 -3.170 36.144 1.00 56.44 102 TYR A CA 1
ATOM 796 C C . TYR A 1 102 ? -20.174 -3.414 35.525 1.00 56.44 102 TYR A C 1
ATOM 798 O O . TYR A 1 102 ? -20.026 -3.920 34.417 1.00 56.44 102 TYR A O 1
ATOM 806 N N . ARG A 1 103 ? -19.120 -3.008 36.236 1.00 58.53 103 ARG A N 1
ATOM 807 C CA . ARG A 1 103 ? -17.728 -3.256 35.874 1.00 58.53 103 ARG A CA 1
ATOM 808 C C . A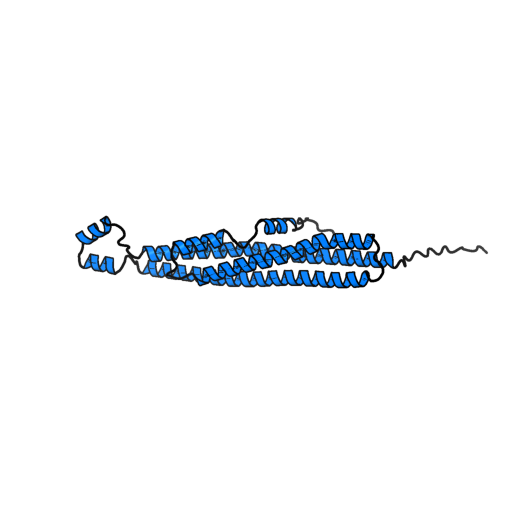RG A 1 103 ? -17.266 -4.486 36.629 1.00 58.53 103 ARG A C 1
ATOM 810 O O . ARG A 1 103 ? -16.698 -4.383 37.714 1.00 58.53 103 ARG A O 1
ATOM 817 N N . HIS A 1 104 ? -17.485 -5.665 36.051 1.00 65.06 104 HIS A N 1
ATOM 818 C CA . HIS A 1 104 ? -16.771 -6.854 36.505 1.00 65.06 104 HIS A CA 1
ATOM 819 C C . HIS A 1 104 ? -15.270 -6.540 36.384 1.00 65.06 104 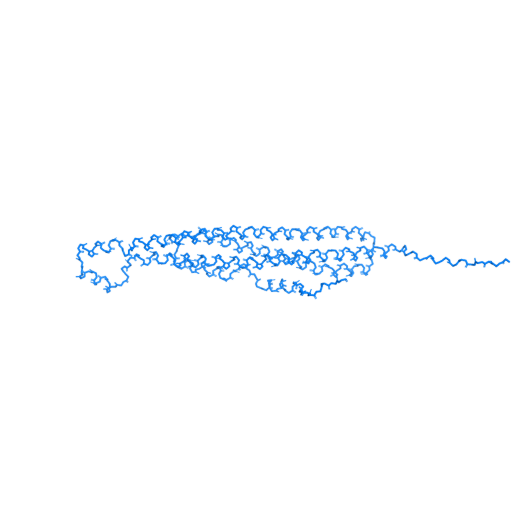HIS A C 1
ATOM 821 O O . HIS A 1 104 ? -14.767 -6.379 35.273 1.00 65.06 104 HIS A O 1
ATOM 827 N N . HIS A 1 105 ? -14.562 -6.352 37.505 1.00 64.62 105 HIS A N 1
ATOM 828 C CA . HIS A 1 105 ? -13.187 -5.824 37.522 1.00 64.62 105 HIS A CA 1
ATOM 829 C C . HIS A 1 105 ? -12.265 -6.586 36.555 1.00 64.62 105 HIS A C 1
ATOM 831 O O . HIS A 1 105 ? -11.527 -5.977 35.784 1.00 64.62 105 HIS A O 1
ATOM 837 N N . GLN A 1 106 ? -12.406 -7.914 36.500 1.00 66.94 106 GLN A N 1
ATOM 838 C CA . GLN A 1 106 ? -11.664 -8.768 35.568 1.00 66.94 106 GLN A CA 1
ATOM 839 C C . GLN A 1 106 ? -11.995 -8.492 34.091 1.00 66.94 106 GLN A C 1
ATOM 841 O O . GLN A 1 106 ? -11.111 -8.565 33.244 1.00 66.94 106 GLN A O 1
ATOM 846 N N . GLN A 1 107 ? -13.238 -8.127 33.768 1.00 73.56 107 GLN A N 1
ATOM 847 C CA . GLN A 1 107 ? -13.644 -7.789 32.402 1.00 73.56 107 GLN A CA 1
ATOM 848 C C . GLN A 1 107 ? -13.107 -6.419 31.974 1.00 73.56 107 GLN A C 1
ATOM 850 O O . GLN A 1 107 ? -12.689 -6.260 30.832 1.00 73.56 107 GLN A O 1
ATOM 855 N N . SER A 1 108 ? -13.047 -5.451 32.894 1.00 73.88 108 SER A N 1
ATOM 856 C CA . SER A 1 108 ? -12.404 -4.154 32.640 1.00 73.88 108 SER A CA 1
ATOM 857 C C . SER A 1 108 ? -10.905 -4.319 32.372 1.00 73.88 108 SER A C 1
ATOM 859 O O . SER A 1 108 ? -10.402 -3.827 31.363 1.00 73.88 108 SER A O 1
ATOM 861 N N . VAL A 1 109 ? -10.208 -5.092 33.214 1.00 82.38 109 VAL A N 1
ATOM 862 C CA . VAL A 1 109 ? -8.781 -5.405 33.027 1.00 82.38 109 VAL A CA 1
ATOM 863 C C . VAL A 1 109 ? -8.544 -6.112 31.689 1.00 82.38 109 VAL A C 1
ATOM 865 O O . VAL A 1 109 ? -7.646 -5.716 30.947 1.00 82.38 109 VAL A O 1
ATOM 868 N N . GLN A 1 110 ? -9.379 -7.094 31.330 1.00 86.00 110 GLN A N 1
ATOM 869 C CA . GLN A 1 110 ? -9.265 -7.787 30.045 1.00 86.00 110 GLN A CA 1
ATOM 870 C C . GLN A 1 110 ? -9.524 -6.856 28.853 1.00 86.00 110 GLN A C 1
ATOM 872 O O . GLN A 1 110 ? -8.789 -6.906 27.870 1.00 86.00 110 GLN A O 1
ATOM 877 N N . ASN A 1 111 ? -10.533 -5.983 28.927 1.00 85.62 111 ASN A N 1
ATOM 878 C CA . ASN A 1 111 ? -10.831 -5.025 27.859 1.00 85.62 111 ASN A CA 1
ATOM 879 C C . ASN A 1 111 ? -9.685 -4.020 27.674 1.00 85.62 111 ASN A C 1
ATOM 881 O O . ASN A 1 111 ? -9.288 -3.762 26.541 1.00 85.62 111 ASN A O 1
ATOM 885 N N . ILE A 1 112 ? -9.114 -3.498 28.764 1.00 88.19 112 ILE A N 1
ATOM 886 C CA . ILE A 1 112 ? -7.945 -2.605 28.713 1.00 88.19 112 ILE A CA 1
ATOM 887 C C . ILE A 1 112 ? -6.730 -3.335 28.130 1.00 88.19 112 ILE A C 1
ATOM 889 O O . ILE A 1 112 ? -6.037 -2.781 27.278 1.00 88.19 112 ILE A O 1
ATOM 893 N N . SER A 1 113 ? -6.489 -4.584 28.538 1.00 91.50 113 SER A N 1
ATOM 894 C CA . SER A 1 113 ? -5.417 -5.410 27.975 1.00 91.50 113 SER A CA 1
ATOM 895 C C . SER A 1 113 ? -5.601 -5.627 26.469 1.00 91.50 113 SER A C 1
ATOM 897 O O . SER A 1 113 ? -4.664 -5.419 25.702 1.00 91.50 113 SER A O 1
ATOM 899 N N . ASN A 1 114 ? -6.820 -5.939 26.021 1.00 93.50 114 ASN A N 1
ATOM 900 C CA . ASN A 1 114 ? -7.132 -6.095 24.600 1.00 93.50 114 ASN A CA 1
ATOM 901 C C . ASN A 1 114 ? -6.942 -4.785 23.824 1.00 93.50 114 ASN A C 1
ATOM 903 O O . ASN A 1 114 ? -6.379 -4.805 22.731 1.00 93.50 114 ASN A O 1
ATOM 907 N N . LEU A 1 115 ? -7.363 -3.646 24.387 1.00 94.06 115 LEU A N 1
ATOM 908 C CA . LEU A 1 115 ? -7.125 -2.326 23.794 1.00 94.06 115 LEU A CA 1
ATOM 909 C C . LEU A 1 115 ? -5.628 -2.058 23.636 1.00 94.06 115 LEU A C 1
ATOM 911 O O . LEU A 1 115 ? -5.203 -1.616 22.571 1.00 94.06 115 LEU A O 1
ATOM 915 N N . HIS A 1 116 ? -4.830 -2.375 24.656 1.00 94.25 116 HIS A N 1
ATOM 916 C CA . HIS A 1 116 ? -3.379 -2.234 24.601 1.00 94.25 116 HIS A CA 1
ATOM 917 C C . HIS A 1 116 ? -2.756 -3.112 23.507 1.00 94.25 116 HIS A C 1
ATOM 919 O O . HIS A 1 116 ? -1.990 -2.602 22.693 1.00 94.25 116 HIS A O 1
ATOM 925 N N . ILE A 1 117 ? -3.147 -4.390 23.425 1.00 96.81 117 ILE A N 1
ATOM 926 C CA . ILE A 1 117 ? -2.703 -5.313 22.367 1.00 96.81 117 ILE A CA 1
ATOM 927 C C . ILE A 1 117 ? -3.061 -4.764 20.981 1.00 96.81 117 ILE A C 1
ATOM 929 O O . ILE A 1 117 ? -2.234 -4.809 20.073 1.00 96.81 117 ILE A O 1
ATOM 933 N N . CYS A 1 118 ? -4.268 -4.218 20.807 1.00 97.56 118 CYS A N 1
ATOM 934 C CA . CYS A 1 118 ? -4.693 -3.654 19.526 1.00 97.56 118 CYS A CA 1
ATOM 935 C C . CYS A 1 118 ? -3.888 -2.404 19.156 1.00 97.56 118 CYS A C 1
ATOM 937 O O . CYS A 1 118 ? -3.432 -2.295 18.022 1.00 97.56 118 CYS A O 1
ATOM 939 N N . VAL A 1 119 ? -3.665 -1.482 20.099 1.00 95.62 119 VAL A N 1
ATOM 940 C CA . VAL A 1 119 ? -2.848 -0.279 19.860 1.00 95.62 119 VAL A CA 1
ATOM 941 C C . VAL A 1 119 ? -1.406 -0.657 19.530 1.00 95.62 119 VAL A C 1
ATOM 943 O O . VAL A 1 119 ? -0.846 -0.128 18.574 1.00 95.62 119 VAL A O 1
ATOM 946 N N . GLN A 1 120 ? -0.815 -1.596 20.270 1.00 97.12 120 GLN A N 1
ATOM 947 C CA . GLN A 1 120 ? 0.534 -2.083 19.990 1.00 97.12 120 GLN A CA 1
ATOM 948 C C . GLN A 1 120 ? 0.607 -2.762 18.614 1.00 97.12 120 GLN A C 1
ATOM 950 O O . GLN A 1 120 ? 1.504 -2.467 17.829 1.00 97.12 120 GLN A O 1
ATOM 955 N N . GLY A 1 121 ? -0.377 -3.602 18.282 1.00 98.06 121 GLY A N 1
ATOM 956 C CA . GLY A 1 121 ? -0.490 -4.239 16.971 1.00 98.06 121 GLY A CA 1
ATOM 957 C C . GLY A 1 121 ? -0.609 -3.234 15.823 1.00 98.06 121 GLY A C 1
ATOM 958 O O . GLY A 1 121 ? 0.056 -3.396 14.802 1.00 98.06 121 GLY A O 1
ATOM 959 N N . LEU A 1 122 ? -1.383 -2.159 16.004 1.00 97.81 122 LEU A N 1
ATOM 960 C CA . LEU A 1 122 ? -1.484 -1.055 15.042 1.00 97.81 122 LEU A CA 1
ATOM 961 C C . LEU A 1 122 ? -0.163 -0.294 14.896 1.00 97.81 122 LEU A C 1
ATOM 963 O O . LEU A 1 122 ? 0.235 0.035 13.782 1.00 97.81 122 LEU A O 1
ATOM 967 N N . GLN A 1 123 ? 0.544 -0.030 15.994 1.00 97.56 123 GLN A N 1
ATOM 968 C CA . GLN A 1 123 ? 1.854 0.625 15.945 1.00 97.56 123 GLN A CA 1
ATOM 969 C C . GLN A 1 123 ? 2.893 -0.233 15.219 1.00 97.56 123 GLN A C 1
ATOM 971 O O . GLN A 1 123 ? 3.664 0.281 14.411 1.00 97.56 123 GLN A O 1
ATOM 976 N N . ASP A 1 124 ? 2.911 -1.538 15.479 1.00 97.94 124 ASP A N 1
ATOM 977 C CA . ASP A 1 124 ? 3.829 -2.460 14.813 1.00 97.94 124 ASP A CA 1
ATOM 978 C C . ASP A 1 124 ? 3.467 -2.665 13.338 1.00 97.94 124 ASP A C 1
ATOM 980 O O . ASP A 1 124 ? 4.362 -2.770 12.499 1.00 97.94 124 ASP A O 1
ATOM 984 N N . HIS A 1 125 ? 2.173 -2.660 13.004 1.00 96.94 125 HIS A N 1
ATOM 985 C CA . HIS A 1 125 ? 1.688 -2.577 11.624 1.00 96.94 125 HIS A CA 1
ATOM 986 C C . HIS A 1 125 ? 2.236 -1.337 10.911 1.00 96.94 125 HIS A C 1
ATOM 988 O O . HIS A 1 125 ? 2.870 -1.474 9.867 1.00 96.94 125 HIS A O 1
ATOM 994 N N . LEU A 1 126 ? 2.079 -0.145 11.501 1.00 97.62 126 LEU A N 1
ATOM 995 C CA . LEU A 1 126 ? 2.560 1.099 10.894 1.00 97.62 126 LEU A CA 1
ATOM 996 C C . LEU A 1 126 ? 4.069 1.066 10.626 1.00 97.62 126 LEU A C 1
ATOM 998 O O . LEU A 1 126 ? 4.485 1.405 9.523 1.00 97.62 126 LEU A O 1
ATOM 1002 N N . LYS A 1 127 ? 4.881 0.579 11.574 1.00 98.12 127 LYS A N 1
ATOM 1003 C CA . LYS A 1 127 ? 6.336 0.431 11.370 1.00 98.12 127 LYS A CA 1
ATOM 1004 C C . LYS A 1 127 ? 6.666 -0.482 10.185 1.00 98.12 127 LYS A C 1
ATOM 1006 O O . LYS A 1 127 ? 7.579 -0.193 9.411 1.00 98.12 127 LYS A O 1
ATOM 1011 N N . LYS A 1 128 ? 5.938 -1.597 10.038 1.00 98.31 128 LYS A N 1
ATOM 1012 C CA . LYS A 1 128 ? 6.121 -2.536 8.918 1.00 98.31 128 LYS A CA 1
ATOM 1013 C C . LYS A 1 128 ? 5.723 -1.907 7.587 1.00 98.31 128 LYS A C 1
ATOM 1015 O O . LYS A 1 128 ? 6.471 -2.045 6.624 1.00 98.31 128 LYS A O 1
ATOM 1020 N N . VAL A 1 129 ? 4.592 -1.201 7.544 1.00 97.31 129 VAL A N 1
ATOM 1021 C CA . VAL A 1 129 ? 4.140 -0.478 6.348 1.00 97.31 129 VAL A CA 1
ATOM 1022 C C . VAL A 1 129 ? 5.131 0.616 5.958 1.00 97.31 129 VAL A C 1
ATOM 1024 O O . VAL A 1 129 ? 5.468 0.726 4.786 1.00 97.31 129 VAL A O 1
ATOM 1027 N N . GLU A 1 130 ? 5.652 1.386 6.914 1.00 97.12 130 GLU A N 1
ATOM 1028 C CA . GLU A 1 130 ? 6.665 2.416 6.647 1.00 97.12 130 GLU A CA 1
ATOM 1029 C C . GLU A 1 130 ? 7.961 1.825 6.090 1.00 97.12 130 GLU A C 1
ATOM 1031 O O . GLU A 1 130 ? 8.520 2.360 5.135 1.00 97.12 130 GLU A O 1
ATOM 1036 N N . THR A 1 131 ? 8.413 0.704 6.658 1.00 98.06 131 THR A N 1
ATOM 1037 C CA . THR A 1 131 ? 9.601 -0.010 6.169 1.00 98.06 131 THR A CA 1
ATOM 1038 C C . THR A 1 131 ? 9.383 -0.482 4.732 1.00 98.06 131 THR A C 1
ATOM 1040 O O . THR A 1 131 ? 10.218 -0.246 3.865 1.00 98.06 131 THR A O 1
ATOM 1043 N N . LEU A 1 132 ? 8.226 -1.084 4.454 1.00 98.19 132 LEU A N 1
ATOM 1044 C CA . LEU A 1 132 ? 7.883 -1.570 3.121 1.00 98.19 132 LEU A CA 1
ATOM 1045 C C . LEU A 1 132 ? 7.722 -0.429 2.105 1.00 98.19 132 LEU A C 1
ATOM 1047 O O . LEU A 1 132 ? 8.151 -0.559 0.963 1.00 98.19 132 LEU A O 1
ATOM 1051 N N . LEU A 1 133 ? 7.145 0.703 2.517 1.00 97.75 133 LEU A N 1
ATOM 1052 C CA . LEU A 1 133 ? 7.024 1.892 1.676 1.00 97.75 133 LEU A CA 1
ATOM 1053 C C . LEU A 1 133 ? 8.402 2.467 1.331 1.00 97.75 133 LEU A C 1
ATOM 1055 O O . LEU A 1 133 ? 8.623 2.863 0.190 1.00 97.75 133 LEU A O 1
ATOM 1059 N N . HIS A 1 134 ? 9.336 2.478 2.284 1.00 97.81 134 HIS A N 1
ATOM 1060 C CA . HIS A 1 134 ? 10.718 2.866 2.016 1.00 97.81 134 HIS A CA 1
ATOM 1061 C C . HIS A 1 134 ? 11.366 1.933 0.981 1.00 97.81 134 HIS A C 1
ATOM 1063 O O . HIS A 1 134 ? 11.964 2.413 0.024 1.00 97.81 134 HIS A O 1
ATOM 1069 N N . GLU A 1 135 ? 11.205 0.612 1.120 1.00 98.19 135 GLU A N 1
ATOM 1070 C CA . GLU A 1 135 ? 11.702 -0.359 0.130 1.00 98.19 135 GLU A CA 1
ATOM 1071 C C . GLU A 1 135 ? 11.109 -0.125 -1.272 1.00 98.19 135 GLU A C 1
ATOM 1073 O O . GLU A 1 135 ? 11.839 -0.160 -2.261 1.00 98.19 135 GLU A O 1
ATOM 1078 N N . LEU A 1 136 ? 9.803 0.150 -1.370 1.00 98.25 136 LEU A N 1
ATOM 1079 C CA . LEU A 1 136 ? 9.129 0.461 -2.638 1.00 98.25 136 LEU A CA 1
ATOM 1080 C C . LEU A 1 136 ? 9.672 1.741 -3.288 1.00 98.25 136 LEU A C 1
ATOM 1082 O O . LEU A 1 136 ? 9.889 1.772 -4.500 1.00 98.25 136 LEU A O 1
ATOM 1086 N N . VAL A 1 137 ? 9.916 2.785 -2.490 1.00 96.56 137 VAL A N 1
ATOM 1087 C CA . VAL A 1 137 ? 10.515 4.036 -2.977 1.00 96.56 137 VAL A CA 1
ATOM 1088 C C . VAL A 1 137 ? 11.926 3.789 -3.502 1.00 96.56 137 VAL A C 1
ATOM 1090 O O . VAL A 1 137 ? 12.220 4.247 -4.603 1.00 96.56 137 VAL A O 1
ATOM 1093 N N . CYS A 1 138 ? 12.754 3.011 -2.797 1.00 97.62 138 CYS A N 1
ATOM 1094 C CA . CYS A 1 138 ? 14.092 2.656 -3.279 1.00 97.62 138 CYS A CA 1
ATOM 1095 C C . CYS A 1 138 ? 14.044 1.931 -4.631 1.00 97.62 138 CYS A C 1
ATOM 1097 O O . CYS A 1 138 ? 14.771 2.305 -5.540 1.00 97.62 138 CYS A O 1
ATOM 1099 N N . LEU A 1 139 ? 13.142 0.960 -4.813 1.00 98.06 139 LEU A N 1
ATOM 1100 C CA . LEU A 1 139 ? 12.986 0.279 -6.106 1.00 98.06 139 LEU A CA 1
ATOM 1101 C C . LEU A 1 139 ? 12.582 1.244 -7.229 1.00 98.06 139 LEU A C 1
ATOM 1103 O O . LEU A 1 139 ? 13.069 1.145 -8.352 1.00 98.06 139 LEU A O 1
ATOM 1107 N N . MET A 1 140 ? 11.690 2.192 -6.941 1.00 96.12 140 MET A N 1
ATOM 1108 C CA . MET A 1 140 ? 11.283 3.222 -7.902 1.00 96.12 140 MET A CA 1
ATOM 1109 C C . MET A 1 140 ? 12.423 4.199 -8.234 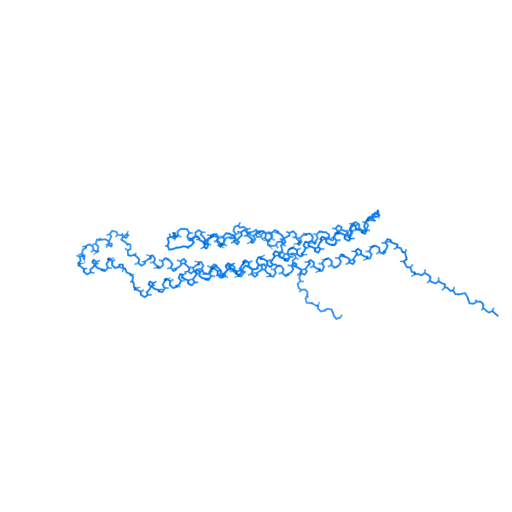1.00 96.12 140 MET A C 1
ATOM 1111 O O . MET A 1 140 ? 12.552 4.626 -9.385 1.00 96.12 140 MET A O 1
ATOM 1115 N N . GLU A 1 141 ? 13.268 4.534 -7.260 1.00 95.69 141 GLU A N 1
ATOM 1116 C CA . GLU A 1 141 ? 14.486 5.324 -7.466 1.00 95.69 141 GLU A CA 1
ATOM 1117 C C . GLU A 1 141 ? 15.526 4.559 -8.292 1.00 95.69 141 GLU A C 1
ATOM 1119 O O . GLU A 1 141 ? 16.068 5.127 -9.241 1.00 95.69 141 GLU A O 1
ATOM 1124 N N . ASP A 1 142 ? 15.724 3.268 -8.022 1.00 96.69 142 ASP A N 1
ATOM 1125 C CA . ASP A 1 142 ? 16.595 2.389 -8.808 1.00 96.69 142 ASP A CA 1
ATOM 1126 C C . ASP A 1 142 ? 16.125 2.313 -10.267 1.00 96.69 142 ASP A C 1
ATOM 1128 O O . ASP A 1 142 ? 16.927 2.471 -11.189 1.00 96.69 142 ASP A O 1
ATOM 1132 N N . ALA A 1 143 ? 14.817 2.149 -10.499 1.00 95.44 143 ALA A N 1
ATOM 1133 C CA . ALA A 1 143 ? 14.246 2.139 -11.845 1.00 95.44 143 ALA A CA 1
ATOM 1134 C C . ALA A 1 143 ? 14.472 3.475 -12.581 1.00 95.44 143 ALA A C 1
ATOM 1136 O O . ALA A 1 143 ? 14.855 3.481 -13.755 1.00 95.44 143 ALA A O 1
ATOM 1137 N N . ASN A 1 144 ? 14.302 4.612 -11.892 1.00 92.81 144 ASN A N 1
ATOM 1138 C CA . ASN A 1 144 ? 14.633 5.928 -12.454 1.00 92.81 144 ASN A CA 1
ATOM 1139 C C . ASN A 1 144 ? 16.129 6.049 -12.768 1.00 92.81 144 ASN A C 1
ATOM 1141 O O . ASN A 1 144 ? 16.477 6.561 -13.830 1.00 92.81 144 ASN A O 1
ATOM 1145 N N . GLY A 1 145 ? 17.005 5.574 -11.881 1.00 93.75 145 GLY A N 1
ATOM 1146 C CA . GLY A 1 145 ? 18.455 5.620 -12.068 1.00 93.75 145 GLY A CA 1
ATOM 1147 C C . GLY A 1 145 ? 18.913 4.804 -13.276 1.00 93.75 145 GLY A C 1
ATOM 1148 O O . GLY A 1 145 ? 19.667 5.307 -14.110 1.00 93.75 145 GLY A O 1
ATOM 1149 N N . VAL A 1 146 ? 18.398 3.579 -13.422 1.00 93.44 146 VAL A N 1
ATOM 1150 C CA . VAL A 1 146 ? 18.672 2.715 -14.582 1.00 93.44 146 VAL A CA 1
ATOM 1151 C C . VAL A 1 146 ? 18.179 3.367 -15.878 1.00 93.44 146 VAL A C 1
ATOM 1153 O O . VAL A 1 146 ? 18.924 3.427 -16.855 1.00 93.44 146 VAL A O 1
ATOM 1156 N N . THR A 1 147 ? 16.961 3.914 -15.874 1.00 91.56 147 THR A N 1
ATOM 1157 C CA . THR A 1 147 ? 16.387 4.607 -17.042 1.00 91.56 147 THR A CA 1
ATOM 1158 C C . THR A 1 147 ? 17.213 5.838 -17.421 1.00 91.56 147 THR A C 1
ATOM 1160 O O . THR A 1 147 ? 17.531 6.047 -18.589 1.00 91.56 147 THR A O 1
ATOM 1163 N N . GLN A 1 148 ? 17.624 6.642 -16.438 1.00 90.56 148 GLN A N 1
ATOM 1164 C CA . GLN A 1 148 ? 18.433 7.836 -16.672 1.00 90.56 148 GLN A CA 1
ATOM 1165 C C . GLN A 1 148 ? 19.814 7.492 -17.244 1.00 90.56 148 GLN A C 1
ATOM 1167 O O . GLN A 1 148 ? 20.266 8.160 -18.175 1.00 90.56 148 GLN A O 1
ATOM 1172 N N . ALA A 1 149 ? 20.470 6.455 -16.719 1.00 91.06 149 ALA A N 1
ATOM 1173 C CA . ALA A 1 149 ? 21.758 5.993 -17.228 1.00 91.06 149 ALA A CA 1
ATOM 1174 C C . ALA A 1 149 ? 21.646 5.490 -18.678 1.00 91.06 149 ALA A C 1
ATOM 1176 O O . ALA A 1 149 ? 22.484 5.825 -19.517 1.00 91.06 149 ALA A O 1
ATOM 1177 N N . ALA A 1 150 ? 20.586 4.742 -18.999 1.00 89.00 150 ALA A N 1
ATOM 1178 C CA . ALA A 1 150 ? 20.331 4.294 -20.364 1.00 89.00 150 ALA A CA 1
ATOM 1179 C C . ALA A 1 150 ? 20.090 5.475 -21.316 1.00 89.00 150 ALA A C 1
ATOM 1181 O O . ALA A 1 150 ? 20.714 5.535 -22.373 1.00 89.00 150 ALA A O 1
ATOM 1182 N N . ASN A 1 151 ? 19.283 6.461 -20.914 1.00 87.75 151 ASN A N 1
ATOM 1183 C CA . ASN A 1 151 ? 19.025 7.655 -21.723 1.00 87.75 151 ASN A CA 1
ATOM 1184 C C . ASN A 1 151 ? 20.307 8.449 -22.017 1.00 87.75 151 ASN A C 1
ATOM 1186 O O . ASN A 1 151 ? 20.495 8.915 -23.138 1.00 87.75 151 ASN A O 1
ATOM 1190 N N . GLN A 1 152 ? 21.220 8.561 -21.047 1.00 89.25 152 GLN A N 1
ATOM 1191 C CA . GLN A 1 152 ? 22.526 9.198 -21.257 1.00 89.25 152 GLN A CA 1
ATOM 1192 C C . GLN A 1 152 ? 23.375 8.443 -22.290 1.00 89.25 152 GLN A C 1
ATOM 1194 O O . GLN A 1 152 ? 23.960 9.068 -23.175 1.00 89.25 152 GLN A O 1
ATOM 1199 N N . ASN A 1 153 ? 23.404 7.109 -22.213 1.00 87.88 153 ASN A N 1
ATOM 1200 C CA . ASN A 1 153 ? 24.126 6.274 -23.177 1.00 87.88 153 ASN A CA 1
ATOM 1201 C C . ASN A 1 153 ? 23.525 6.375 -24.586 1.00 87.88 153 ASN A C 1
ATOM 1203 O O . ASN A 1 153 ? 24.262 6.457 -25.566 1.00 87.88 153 ASN A O 1
ATOM 1207 N N . ILE A 1 154 ? 22.194 6.405 -24.689 1.00 86.88 154 ILE A N 1
ATOM 1208 C CA . ILE A 1 154 ? 21.476 6.544 -25.960 1.00 86.88 154 ILE A CA 1
ATOM 1209 C C . ILE A 1 154 ? 21.745 7.916 -26.578 1.00 86.88 154 ILE A C 1
ATOM 1211 O O . ILE A 1 154 ? 22.104 7.983 -27.751 1.00 86.88 154 ILE A O 1
ATOM 1215 N N . SER A 1 155 ? 21.656 9.005 -25.803 1.00 87.62 155 SER A N 1
ATOM 1216 C CA . SER A 1 155 ? 22.013 10.343 -26.293 1.00 87.62 155 SER A CA 1
ATOM 1217 C C . SER A 1 155 ? 23.442 10.392 -26.833 1.00 87.62 155 SER A C 1
ATOM 1219 O O . SER A 1 155 ? 23.646 10.902 -27.930 1.00 87.62 155 SER A O 1
ATOM 1221 N N . ALA A 1 156 ? 24.411 9.795 -26.130 1.00 86.31 156 ALA A N 1
ATOM 1222 C CA . ALA A 1 156 ? 25.798 9.733 -26.597 1.00 86.31 156 ALA A CA 1
ATOM 1223 C C . ALA A 1 156 ? 25.967 8.949 -27.917 1.00 86.31 156 ALA A C 1
ATOM 1225 O O . ALA A 1 156 ? 26.915 9.185 -28.663 1.00 86.31 156 ALA A O 1
ATOM 1226 N N . LEU A 1 157 ? 25.058 8.017 -28.220 1.00 84.00 157 LEU A N 1
ATOM 1227 C CA . LEU A 1 157 ? 25.094 7.193 -29.431 1.00 84.00 157 LEU A CA 1
ATOM 1228 C C . LEU A 1 157 ? 24.434 7.875 -30.648 1.00 84.00 157 LEU A C 1
ATOM 1230 O O . LEU A 1 157 ? 24.752 7.543 -31.796 1.00 84.00 157 LEU A O 1
ATOM 1234 N N . LEU A 1 158 ? 23.518 8.816 -30.396 1.00 82.69 158 LEU A N 1
ATOM 1235 C CA . LEU A 1 158 ? 22.687 9.494 -31.398 1.00 82.69 158 LEU A CA 1
ATOM 1236 C C . LEU A 1 158 ? 23.266 10.824 -31.915 1.00 82.69 158 LEU A C 1
ATOM 1238 O O . LEU A 1 158 ? 22.666 11.414 -32.811 1.00 82.69 158 LEU A O 1
ATOM 1242 N N . ASP A 1 159 ? 24.421 11.272 -31.411 1.00 68.38 159 ASP A N 1
ATOM 1243 C CA . ASP A 1 159 ? 24.999 12.608 -31.670 1.00 68.38 159 ASP A CA 1
ATOM 1244 C C . ASP A 1 159 ? 25.345 12.908 -33.153 1.00 68.38 159 ASP A C 1
ATOM 1246 O O . ASP A 1 159 ? 25.613 14.052 -33.505 1.00 68.38 159 ASP A O 1
ATOM 1250 N N . ASP A 1 160 ? 25.252 11.920 -34.052 1.00 65.69 160 ASP A N 1
ATOM 1251 C CA . ASP A 1 160 ? 25.373 12.085 -35.507 1.00 65.69 160 ASP A CA 1
ATOM 1252 C C . ASP A 1 160 ? 24.148 11.494 -36.220 1.00 65.69 160 ASP A C 1
ATOM 1254 O O . ASP A 1 160 ? 24.028 10.268 -36.325 1.00 65.69 160 ASP A O 1
ATOM 1258 N N . THR A 1 161 ? 23.270 12.387 -36.703 1.00 72.81 161 THR A N 1
ATOM 1259 C CA . THR A 1 161 ? 22.063 12.169 -37.537 1.00 72.81 161 THR A CA 1
ATOM 1260 C C . THR A 1 161 ? 21.488 10.743 -37.448 1.00 72.81 161 THR A C 1
ATOM 1262 O O . THR A 1 161 ? 21.884 9.870 -38.228 1.00 72.81 161 THR A O 1
ATOM 1265 N N . PRO A 1 162 ? 20.558 10.482 -36.511 1.00 73.31 162 PRO A N 1
ATOM 1266 C CA . PRO A 1 162 ? 19.972 9.160 -36.322 1.00 73.31 162 PRO A CA 1
ATOM 1267 C C . PRO A 1 162 ? 19.331 8.633 -37.604 1.00 73.31 162 PRO A C 1
ATOM 1269 O O . PRO A 1 162 ? 18.624 9.364 -38.298 1.00 73.31 162 PRO A O 1
ATOM 1272 N N . SER A 1 163 ? 19.527 7.346 -37.894 1.00 80.19 163 SER A N 1
ATOM 1273 C CA . SER A 1 163 ? 18.707 6.685 -38.912 1.00 80.19 163 SER A CA 1
ATOM 1274 C C . SER A 1 163 ? 17.265 6.527 -38.415 1.00 80.19 163 SER A C 1
ATOM 1276 O O . SER A 1 163 ? 17.022 6.409 -37.213 1.00 80.19 163 SER A O 1
ATOM 1278 N N . GLU A 1 164 ? 16.307 6.482 -39.340 1.00 81.25 164 GLU A N 1
ATOM 1279 C CA . GLU A 1 164 ? 14.890 6.262 -39.021 1.00 81.25 164 GLU A CA 1
ATOM 1280 C C . GLU A 1 164 ? 14.672 4.949 -38.246 1.00 81.25 164 GLU A C 1
ATOM 1282 O O . GLU A 1 164 ? 13.928 4.921 -37.271 1.00 81.25 164 GLU A O 1
ATOM 1287 N N . GLU A 1 165 ? 15.413 3.887 -38.586 1.00 79.44 165 GLU A N 1
ATOM 1288 C CA . GLU A 1 165 ? 15.376 2.612 -37.857 1.00 79.44 165 GLU A CA 1
ATOM 1289 C C . GLU A 1 165 ? 15.827 2.744 -36.395 1.00 79.44 165 GLU A C 1
ATOM 1291 O O . GLU A 1 165 ? 15.218 2.148 -35.507 1.00 79.44 165 GLU A O 1
ATOM 1296 N N . MET A 1 166 ? 16.874 3.535 -36.125 1.00 80.12 166 MET A N 1
ATOM 1297 C CA . MET A 1 166 ? 17.350 3.791 -34.759 1.00 80.12 166 MET A CA 1
ATOM 1298 C C . MET A 1 166 ? 16.314 4.565 -33.945 1.00 80.12 166 MET A C 1
ATOM 1300 O O . MET A 1 166 ? 16.120 4.268 -32.771 1.00 80.12 166 MET A O 1
ATOM 1304 N N . LEU A 1 167 ? 15.620 5.522 -34.568 1.00 82.44 167 LEU A N 1
ATOM 1305 C CA . LEU A 1 167 ? 14.538 6.264 -33.919 1.00 82.44 167 LEU A CA 1
ATOM 1306 C C . LEU A 1 167 ? 13.329 5.368 -33.624 1.00 82.44 167 LEU A C 1
ATOM 1308 O O . LEU A 1 167 ? 12.769 5.452 -32.535 1.00 82.44 167 LEU A O 1
ATOM 1312 N N . CYS A 1 168 ? 12.951 4.474 -34.541 1.00 80.50 168 CYS A N 1
ATOM 1313 C CA . CYS A 1 168 ? 11.887 3.497 -34.295 1.00 80.50 168 CYS A CA 1
ATOM 1314 C C . CYS A 1 168 ? 12.232 2.533 -33.152 1.00 80.50 168 CYS A C 1
ATOM 1316 O O . CYS A 1 168 ? 11.392 2.302 -32.282 1.00 80.50 168 CYS A O 1
ATOM 1318 N N . LEU A 1 169 ? 13.465 2.012 -33.121 1.00 78.00 169 LEU A N 1
ATOM 1319 C CA . LEU A 1 169 ? 13.969 1.213 -31.999 1.00 78.00 169 LEU A CA 1
ATOM 1320 C C . LEU A 1 169 ? 13.876 1.999 -30.687 1.00 78.00 169 LEU A C 1
ATOM 1322 O O . LEU A 1 169 ? 13.408 1.454 -29.687 1.00 78.00 169 LEU A O 1
ATOM 1326 N N . VAL A 1 170 ? 14.242 3.287 -30.715 1.00 77.81 170 VAL A N 1
ATOM 1327 C CA . VAL A 1 170 ? 14.191 4.157 -29.538 1.00 77.81 170 VAL A CA 1
ATOM 1328 C C . VAL A 1 170 ? 12.770 4.311 -28.993 1.00 77.81 170 VAL A C 1
ATOM 1330 O O . VAL A 1 170 ? 12.483 3.999 -27.841 1.00 77.81 170 VAL A O 1
ATOM 1333 N N . LEU A 1 171 ? 11.842 4.713 -29.853 1.00 78.62 171 LEU A N 1
ATOM 1334 C CA . LEU A 1 171 ? 10.454 4.950 -29.457 1.00 78.62 171 LEU A CA 1
ATOM 1335 C C . LEU A 1 171 ? 9.765 3.679 -28.941 1.00 78.62 171 LEU A C 1
ATOM 1337 O O . LEU A 1 171 ? 8.991 3.743 -27.989 1.00 78.62 171 LEU A O 1
ATOM 1341 N N . SER A 1 172 ? 10.071 2.522 -29.538 1.00 71.88 172 SER A N 1
ATOM 1342 C CA . SER A 1 172 ? 9.485 1.245 -29.115 1.00 71.88 172 SER A CA 1
ATOM 1343 C C . SER A 1 172 ? 9.917 0.812 -27.709 1.00 71.88 172 SER A C 1
ATOM 1345 O O . SER A 1 172 ? 9.115 0.221 -26.989 1.00 71.88 172 SER A O 1
ATOM 1347 N N . PHE A 1 173 ? 11.148 1.128 -27.281 1.00 71.44 173 PHE A N 1
ATOM 1348 C CA . PHE A 1 173 ? 11.602 0.783 -25.930 1.00 71.44 173 PHE A CA 1
ATOM 1349 C C . PHE A 1 173 ? 11.023 1.701 -24.863 1.00 71.44 173 PHE A C 1
ATOM 1351 O O . PHE A 1 173 ? 10.787 1.269 -23.729 1.00 71.44 173 PHE A O 1
ATOM 1358 N N . GLU A 1 174 ? 10.866 2.978 -25.213 1.00 71.31 174 GLU A N 1
ATOM 1359 C CA . GLU A 1 174 ? 10.430 4.010 -24.286 1.00 71.31 174 GLU A CA 1
ATOM 1360 C C . GLU A 1 174 ? 9.023 3.692 -23.790 1.00 71.31 174 GLU A C 1
ATOM 1362 O O . GLU A 1 174 ? 8.773 3.780 -22.597 1.00 71.31 174 GLU A O 1
ATOM 1367 N N . GLU A 1 175 ? 8.127 3.214 -24.650 1.00 76.56 175 GLU A N 1
ATOM 1368 C CA . GLU A 1 175 ? 6.722 3.018 -24.287 1.00 76.56 175 GLU A CA 1
ATOM 1369 C C . GLU A 1 175 ? 6.509 2.037 -23.114 1.00 76.56 175 GLU A C 1
ATOM 1371 O O . GLU A 1 175 ? 5.831 2.378 -22.140 1.00 76.56 175 GLU A O 1
ATOM 1376 N N . GLU A 1 176 ? 7.109 0.843 -23.151 1.00 75.44 176 GLU A N 1
ATOM 1377 C CA . GLU A 1 176 ? 6.898 -0.185 -22.118 1.00 75.44 176 GLU A CA 1
ATOM 1378 C C . GLU A 1 176 ? 7.657 0.128 -20.818 1.00 75.44 176 GLU A C 1
ATOM 1380 O O . GLU A 1 176 ? 7.091 0.070 -19.719 1.00 75.44 176 GLU A O 1
ATOM 1385 N N . THR A 1 177 ? 8.926 0.528 -20.933 1.00 81.69 177 THR A N 1
ATOM 1386 C CA . THR A 1 177 ? 9.781 0.825 -19.772 1.00 81.69 177 THR A CA 1
ATOM 1387 C C . THR A 1 177 ? 9.324 2.082 -19.035 1.00 81.69 177 THR A C 1
ATOM 1389 O O . THR A 1 177 ? 9.215 2.074 -17.804 1.00 81.69 177 THR A O 1
ATOM 1392 N N . ILE A 1 178 ? 8.959 3.142 -19.766 1.00 83.94 178 ILE A N 1
ATOM 1393 C CA . ILE A 1 178 ? 8.404 4.364 -19.174 1.00 83.94 178 ILE A CA 1
ATOM 1394 C C . ILE A 1 178 ? 7.062 4.058 -18.510 1.00 83.94 178 ILE A C 1
ATOM 1396 O O . ILE A 1 178 ? 6.809 4.564 -17.416 1.00 83.94 178 ILE A O 1
ATOM 1400 N N . SER A 1 179 ? 6.228 3.195 -19.099 1.00 87.75 179 SER A N 1
ATOM 1401 C CA . SER A 1 179 ? 4.955 2.796 -18.485 1.00 87.75 179 SER A CA 1
ATOM 1402 C C . SER A 1 179 ? 5.154 2.142 -17.115 1.00 87.75 179 SER A C 1
ATOM 1404 O O . SER A 1 179 ? 4.499 2.544 -16.148 1.00 87.75 179 SER A O 1
ATOM 1406 N N . GLN A 1 180 ? 6.094 1.198 -16.989 1.00 92.25 180 GLN A N 1
ATOM 1407 C CA . GLN A 1 180 ? 6.415 0.554 -15.708 1.00 92.25 180 GLN A CA 1
ATOM 1408 C C . GLN A 1 180 ? 6.930 1.568 -14.672 1.00 92.25 180 GLN A C 1
ATOM 1410 O O . GLN A 1 180 ? 6.421 1.618 -13.548 1.00 92.25 180 GLN A O 1
ATOM 1415 N N . VAL A 1 181 ? 7.878 2.432 -15.051 1.00 93.31 181 VAL A N 1
ATOM 1416 C CA . VAL A 1 181 ? 8.461 3.450 -14.154 1.00 93.31 181 VAL A CA 1
ATOM 1417 C C . VAL A 1 181 ? 7.413 4.467 -13.687 1.00 93.31 181 VAL A C 1
ATOM 1419 O O . VAL A 1 181 ? 7.351 4.806 -12.498 1.00 93.31 181 VAL A O 1
ATOM 1422 N N . ILE A 1 182 ? 6.556 4.944 -14.596 1.00 93.38 182 ILE A N 1
ATOM 1423 C CA . ILE A 1 182 ? 5.465 5.868 -14.263 1.00 93.38 182 ILE A CA 1
ATOM 1424 C C . ILE A 1 182 ? 4.500 5.206 -13.282 1.00 93.38 182 ILE A C 1
ATOM 1426 O O . ILE A 1 182 ? 4.163 5.813 -12.262 1.00 93.38 182 ILE A O 1
ATOM 1430 N N . ILE A 1 183 ? 4.085 3.964 -13.546 1.00 95.31 183 ILE A N 1
ATOM 1431 C CA . ILE A 1 183 ? 3.172 3.238 -12.659 1.00 95.31 183 ILE A CA 1
ATOM 1432 C C . ILE A 1 183 ? 3.775 3.054 -11.266 1.00 95.31 183 ILE A C 1
ATOM 1434 O O . ILE A 1 183 ? 3.090 3.336 -10.282 1.00 95.31 183 ILE A O 1
ATOM 1438 N N . MET A 1 184 ? 5.049 2.668 -11.153 1.00 97.44 184 MET A N 1
ATOM 1439 C CA . MET A 1 184 ? 5.721 2.547 -9.851 1.00 97.44 184 MET A CA 1
ATOM 1440 C C . MET A 1 184 ? 5.684 3.861 -9.066 1.00 97.44 184 MET A C 1
ATOM 1442 O O . MET A 1 184 ? 5.402 3.870 -7.863 1.00 97.44 184 MET A O 1
ATOM 1446 N N . ARG A 1 185 ? 5.933 4.991 -9.739 1.00 95.94 185 ARG A N 1
ATOM 1447 C CA . ARG A 1 185 ? 5.872 6.320 -9.117 1.00 95.94 185 ARG A CA 1
ATOM 1448 C C . ARG A 1 185 ? 4.459 6.653 -8.636 1.00 95.94 185 ARG A C 1
ATOM 1450 O O . ARG A 1 185 ? 4.301 7.116 -7.506 1.00 95.94 185 ARG A O 1
ATOM 1457 N N . VAL A 1 186 ? 3.443 6.411 -9.467 1.00 97.06 186 VAL A N 1
ATOM 1458 C CA . VAL A 1 186 ? 2.039 6.671 -9.110 1.00 97.06 186 VAL A CA 1
ATOM 1459 C C . VAL A 1 186 ? 1.615 5.796 -7.929 1.00 97.06 186 VAL A C 1
ATOM 1461 O O . VAL A 1 186 ? 1.088 6.327 -6.952 1.00 97.06 186 VAL A O 1
ATOM 1464 N N . ILE A 1 187 ? 1.908 4.493 -7.961 1.00 97.94 187 ILE A N 1
ATOM 1465 C CA . ILE A 1 187 ? 1.614 3.567 -6.857 1.00 97.94 187 ILE A CA 1
ATOM 1466 C C . ILE A 1 187 ? 2.315 4.004 -5.572 1.00 97.94 187 ILE A C 1
ATOM 1468 O O . ILE A 1 187 ? 1.660 4.120 -4.541 1.00 97.94 187 ILE A O 1
ATOM 1472 N N . SER A 1 188 ? 3.609 4.329 -5.625 1.00 97.25 188 SER A N 1
ATOM 1473 C CA . SER A 1 188 ? 4.356 4.799 -4.446 1.00 97.25 188 SER A CA 1
ATOM 1474 C C . SER A 1 188 ? 3.689 6.015 -3.797 1.00 97.25 188 SER A C 1
ATOM 1476 O O . SER A 1 188 ? 3.588 6.101 -2.573 1.00 97.25 188 SER A O 1
ATOM 1478 N N . HIS A 1 189 ? 3.189 6.948 -4.612 1.00 97.06 189 HIS A N 1
ATOM 1479 C CA . HIS A 1 189 ? 2.465 8.113 -4.116 1.00 97.06 189 HIS A CA 1
ATOM 1480 C C . HIS A 1 189 ? 1.114 7.738 -3.484 1.00 97.06 189 HIS A C 1
ATOM 1482 O O . HIS A 1 189 ? 0.824 8.190 -2.377 1.00 97.06 189 HIS A O 1
ATOM 1488 N N . MET A 1 190 ? 0.322 6.881 -4.138 1.00 98.00 190 MET A N 1
ATOM 1489 C CA . MET A 1 190 ? -0.959 6.398 -3.602 1.00 98.00 190 MET A CA 1
ATOM 1490 C C . MET A 1 190 ? -0.781 5.686 -2.252 1.00 98.00 190 MET A C 1
ATOM 1492 O O . MET A 1 190 ? -1.453 6.026 -1.278 1.00 98.00 190 MET A O 1
ATOM 1496 N N . LEU A 1 191 ? 0.180 4.761 -2.159 1.00 97.75 191 LEU A N 1
ATOM 1497 C CA . LEU A 1 191 ? 0.472 4.004 -0.934 1.00 97.75 191 LEU A CA 1
ATOM 1498 C C . LEU A 1 191 ? 0.981 4.894 0.205 1.00 97.75 191 LEU A C 1
ATOM 1500 O O . LEU A 1 191 ? 0.718 4.615 1.379 1.00 97.75 191 LEU A O 1
ATOM 1504 N N . LYS A 1 192 ? 1.696 5.976 -0.121 1.00 97.69 192 LYS A N 1
ATOM 1505 C CA . LYS A 1 192 ? 2.125 6.974 0.864 1.00 97.69 192 LYS A CA 1
ATOM 1506 C C . LYS A 1 192 ? 0.933 7.722 1.456 1.00 97.69 192 LYS A C 1
ATOM 1508 O O . LYS A 1 192 ? 0.847 7.831 2.676 1.00 97.69 192 LYS A O 1
ATOM 1513 N N . LEU A 1 193 ? 0.014 8.193 0.613 1.00 97.62 193 LEU A N 1
ATOM 1514 C CA . LEU A 1 193 ? -1.203 8.870 1.068 1.00 97.62 193 LEU A CA 1
ATOM 1515 C C . LEU A 1 193 ? -2.076 7.945 1.929 1.00 97.62 193 LEU A C 1
ATOM 1517 O O . LEU A 1 193 ? -2.557 8.362 2.984 1.00 97.62 193 LEU A O 1
ATOM 1521 N N . ASP A 1 194 ? -2.219 6.680 1.529 1.00 97.50 194 ASP A N 1
ATOM 1522 C CA . ASP A 1 194 ? -2.949 5.677 2.311 1.00 97.50 194 ASP A CA 1
ATOM 1523 C C . ASP A 1 194 ? -2.261 5.385 3.660 1.00 97.50 194 ASP A C 1
ATOM 1525 O O . ASP A 1 194 ? -2.909 5.366 4.708 1.00 97.50 194 ASP A O 1
ATOM 1529 N N . CYS A 1 195 ? -0.927 5.292 3.684 1.00 97.19 195 CYS A N 1
ATOM 1530 C CA . CYS A 1 195 ? -0.160 5.152 4.926 1.00 97.19 195 CYS A CA 1
ATOM 1531 C C . CYS A 1 195 ? -0.345 6.363 5.861 1.00 97.19 195 CYS A C 1
ATOM 1533 O O . CYS A 1 195 ? -0.536 6.197 7.069 1.00 97.19 195 CYS A O 1
ATOM 1535 N N . ASP A 1 196 ? -0.319 7.583 5.323 1.00 97.62 196 ASP A N 1
ATOM 1536 C CA . ASP A 1 196 ? -0.523 8.808 6.103 1.00 97.62 196 ASP A CA 1
ATOM 1537 C C . ASP A 1 196 ? -1.941 8.878 6.690 1.00 97.62 196 ASP A C 1
ATOM 1539 O O . ASP A 1 196 ? -2.117 9.259 7.854 1.00 97.62 196 ASP A O 1
ATOM 1543 N N . MET A 1 197 ? -2.948 8.423 5.942 1.00 97.44 197 MET A N 1
ATOM 1544 C CA . MET A 1 197 ? -4.306 8.238 6.454 1.00 97.44 197 MET A CA 1
ATOM 1545 C C . MET A 1 197 ? -4.339 7.238 7.616 1.00 97.44 197 MET A C 1
ATOM 1547 O O . MET A 1 197 ? -4.863 7.566 8.684 1.00 97.44 197 MET A O 1
ATOM 1551 N N . GLN A 1 198 ? -3.747 6.051 7.449 1.00 97.44 198 GLN A N 1
ATOM 1552 C CA . GLN A 1 198 ? -3.691 5.031 8.502 1.00 97.44 198 GLN A CA 1
ATOM 1553 C C . GLN A 1 198 ? -3.006 5.562 9.770 1.00 97.44 198 GLN A C 1
ATOM 1555 O O . GLN A 1 198 ? -3.500 5.358 10.880 1.00 97.44 198 GLN A O 1
ATOM 1560 N N . LYS A 1 199 ? -1.905 6.312 9.630 1.00 97.56 199 LYS A N 1
ATOM 1561 C CA . LYS A 1 199 ? -1.224 6.976 10.755 1.00 97.56 199 LYS A CA 1
ATOM 1562 C C . LYS A 1 199 ? -2.139 7.948 11.485 1.00 97.56 199 LYS A C 1
ATOM 1564 O O . LYS A 1 199 ? -2.143 7.972 12.716 1.00 97.56 199 LYS A O 1
ATOM 1569 N N . ASN A 1 200 ? -2.890 8.758 10.745 1.00 96.81 200 ASN A N 1
ATOM 1570 C CA . ASN A 1 200 ? -3.810 9.728 11.331 1.00 96.81 200 ASN A CA 1
ATOM 1571 C C . ASN A 1 200 ? -4.944 9.035 12.091 1.00 96.81 200 ASN A C 1
ATOM 1573 O O . ASN A 1 200 ? -5.233 9.436 13.218 1.00 96.81 200 ASN A O 1
ATOM 1577 N N . ILE A 1 201 ? -5.498 7.953 11.534 1.00 97.00 201 ILE A N 1
ATOM 1578 C CA . ILE A 1 201 ? -6.477 7.105 12.224 1.00 97.00 201 ILE A CA 1
ATOM 1579 C C . ILE A 1 201 ? -5.884 6.592 13.539 1.00 97.00 201 ILE A C 1
ATOM 1581 O O . ILE A 1 201 ? -6.442 6.853 14.602 1.00 97.00 201 ILE A O 1
ATOM 1585 N N . VAL A 1 202 ? -4.721 5.930 13.499 1.00 96.69 202 VAL A N 1
ATOM 1586 C CA . VAL A 1 202 ? -4.093 5.336 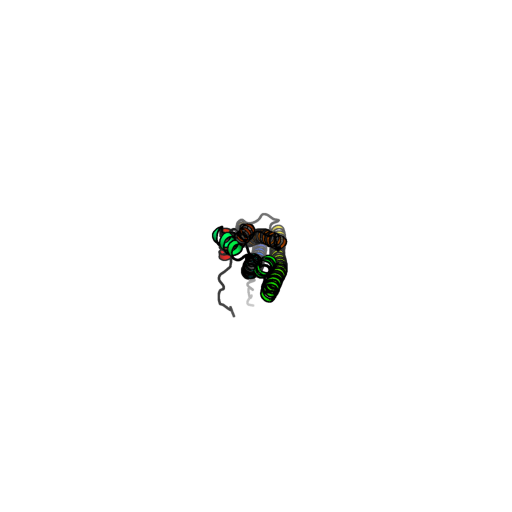14.695 1.00 96.69 202 VAL A CA 1
ATOM 1587 C C . VAL A 1 202 ? -3.773 6.387 15.762 1.00 96.69 202 VAL A C 1
ATOM 1589 O O . VAL A 1 202 ? -3.964 6.124 16.947 1.00 96.69 202 VAL A O 1
ATOM 1592 N N . ARG A 1 203 ? -3.330 7.589 15.370 1.00 95.75 203 ARG A N 1
ATOM 1593 C CA . ARG A 1 203 ? -3.080 8.708 16.300 1.00 95.75 203 ARG A CA 1
ATOM 1594 C C . ARG A 1 203 ? -4.352 9.224 16.970 1.00 95.75 203 ARG A C 1
ATOM 1596 O O . ARG A 1 203 ? -4.278 9.708 18.097 1.00 95.75 203 ARG A O 1
ATOM 1603 N N . ALA A 1 204 ? -5.491 9.150 16.288 1.00 94.94 204 ALA A N 1
ATOM 1604 C CA . ALA A 1 204 ? -6.767 9.606 16.822 1.00 94.94 204 ALA A CA 1
ATOM 1605 C C . ALA A 1 204 ? -7.417 8.593 17.781 1.00 94.94 204 ALA A C 1
ATOM 1607 O O . ALA A 1 204 ? -8.260 8.977 18.597 1.00 94.94 204 ALA A O 1
ATOM 1608 N N . LEU A 1 205 ? -7.016 7.316 17.736 1.00 94.19 205 LEU A N 1
ATOM 1609 C CA . LEU A 1 205 ? -7.573 6.271 18.598 1.00 94.19 205 LEU A CA 1
ATOM 1610 C C . LEU A 1 205 ? -7.247 6.508 20.075 1.00 94.19 205 LEU A C 1
ATOM 1612 O O . LEU A 1 205 ? -6.093 6.510 20.502 1.00 94.19 205 LEU A O 1
ATOM 1616 N N . ASN A 1 206 ? -8.289 6.652 20.886 1.00 91.25 206 ASN A N 1
ATOM 1617 C CA . ASN A 1 206 ? -8.201 6.756 22.334 1.00 91.25 206 ASN A CA 1
ATOM 1618 C C . ASN A 1 206 ? -9.527 6.326 22.991 1.00 91.25 206 ASN A C 1
ATOM 1620 O O . ASN A 1 206 ? -10.518 6.049 22.321 1.00 91.25 206 ASN A O 1
ATOM 1624 N N . LEU A 1 207 ? -9.569 6.285 24.327 1.00 86.94 207 LEU A N 1
ATOM 1625 C CA . LEU A 1 207 ? -10.758 5.847 25.077 1.00 86.94 207 LEU A CA 1
ATOM 1626 C C . LEU A 1 207 ? -12.008 6.724 24.850 1.00 86.94 207 LEU A C 1
ATOM 1628 O O . LEU A 1 207 ? -13.127 6.277 25.109 1.00 86.94 207 LEU A O 1
ATOM 1632 N N . LYS A 1 208 ? -11.842 7.958 24.363 1.00 87.31 208 LYS A N 1
ATOM 1633 C CA . LYS A 1 208 ? -12.920 8.922 24.094 1.00 87.31 208 LYS A CA 1
ATOM 1634 C C . LYS A 1 208 ? -13.386 8.929 22.631 1.00 87.31 208 LYS A C 1
ATOM 1636 O O . LYS A 1 208 ? -14.419 9.531 22.368 1.00 87.31 208 LYS A O 1
ATOM 1641 N N . THR A 1 209 ? -12.682 8.263 21.708 1.00 88.94 209 THR A N 1
ATOM 1642 C CA . THR A 1 209 ? -13.024 8.219 20.269 1.00 88.94 209 THR A CA 1
ATOM 1643 C C . THR A 1 209 ? -14.419 7.641 20.064 1.00 88.94 209 THR A C 1
ATOM 1645 O O . THR A 1 209 ? -14.649 6.476 20.387 1.00 88.94 209 THR A O 1
ATOM 1648 N N . SER A 1 210 ? -15.371 8.428 19.579 1.00 89.50 210 SER A N 1
ATOM 1649 C CA . SER A 1 210 ? -16.787 8.031 19.590 1.00 89.50 210 SER A CA 1
ATOM 1650 C C . SER A 1 210 ? -17.072 6.819 18.683 1.00 89.50 210 SER A C 1
ATOM 1652 O O . SER A 1 210 ? -16.328 6.560 17.743 1.00 89.50 210 SER A O 1
ATOM 1654 N N . SER A 1 211 ? -18.150 6.066 18.935 1.00 89.44 211 SER A N 1
ATOM 1655 C CA . SER A 1 211 ? -18.533 4.939 18.059 1.00 89.44 211 SER A CA 1
ATOM 1656 C C . SER A 1 211 ? -18.744 5.362 16.587 1.00 89.44 211 SER A C 1
ATOM 1658 O O . SER A 1 211 ? -18.180 4.712 15.708 1.00 89.44 211 SER A O 1
ATOM 1660 N N . PRO A 1 212 ? -19.424 6.491 16.276 1.00 93.38 212 PRO A N 1
ATOM 1661 C CA . PRO A 1 212 ? -19.536 6.972 14.893 1.00 93.38 212 PRO A CA 1
ATOM 1662 C C . PRO A 1 212 ? -18.188 7.314 14.240 1.00 93.38 212 PRO A C 1
ATOM 1664 O O . PRO A 1 212 ? -17.990 7.088 13.047 1.00 93.38 212 PRO A O 1
ATOM 1667 N N . GLU A 1 213 ? -17.248 7.850 15.018 1.00 94.31 213 GLU A N 1
ATOM 1668 C CA . GLU A 1 213 ? -15.892 8.159 14.557 1.00 94.31 213 GLU A CA 1
ATOM 1669 C C . GLU A 1 213 ? -15.093 6.878 14.269 1.00 94.31 213 GLU A C 1
ATOM 1671 O O . GLU A 1 213 ? -14.435 6.787 13.236 1.00 94.31 213 GLU A O 1
ATOM 1676 N N . LEU A 1 214 ? -15.222 5.850 15.114 1.00 94.50 214 LEU A N 1
ATOM 1677 C CA . LEU A 1 214 ? -14.601 4.539 14.892 1.00 94.50 214 LEU A CA 1
ATOM 1678 C C . LEU A 1 214 ? -15.154 3.828 13.654 1.00 94.50 214 LEU A C 1
ATOM 1680 O O . LEU A 1 214 ? -14.377 3.246 12.898 1.00 94.50 214 LEU A O 1
ATOM 1684 N N . GLU A 1 215 ? -16.466 3.896 13.418 1.00 95.31 215 GLU A N 1
ATOM 1685 C CA . GLU A 1 215 ? -17.059 3.379 12.179 1.00 95.31 215 GLU A CA 1
ATOM 1686 C C . GLU A 1 215 ? -16.577 4.160 10.954 1.00 95.31 215 GLU A C 1
ATOM 1688 O O . GLU A 1 215 ? -16.263 3.561 9.927 1.00 95.31 215 GLU A O 1
ATOM 1693 N N . SER A 1 216 ? -16.416 5.481 11.073 1.00 96.19 216 SER A N 1
ATOM 1694 C CA . SER A 1 216 ? -15.852 6.301 9.994 1.00 96.19 216 SER A CA 1
ATOM 1695 C C . SER A 1 216 ? -14.410 5.895 9.676 1.00 96.19 216 SER A C 1
ATOM 1697 O O . SER A 1 216 ? -14.063 5.713 8.511 1.00 96.19 216 SER A O 1
ATOM 1699 N N . TYR A 1 217 ? -13.571 5.682 10.694 1.00 96.88 217 TYR A N 1
ATOM 1700 C CA . TYR A 1 217 ? -12.199 5.207 10.502 1.00 96.88 217 TYR A CA 1
ATOM 1701 C C . TYR A 1 217 ? -12.130 3.813 9.901 1.00 96.88 217 TYR A C 1
ATOM 1703 O O . TYR A 1 217 ? -11.301 3.571 9.027 1.00 96.88 217 TYR A O 1
ATOM 1711 N N . ARG A 1 218 ? -13.005 2.904 10.334 1.00 95.12 218 ARG A N 1
ATOM 1712 C CA . ARG A 1 218 ? -13.102 1.568 9.747 1.00 95.12 218 ARG A CA 1
ATOM 1713 C C . ARG A 1 218 ? -13.488 1.642 8.274 1.00 95.12 218 ARG A C 1
ATOM 1715 O O . ARG A 1 218 ? -12.863 0.974 7.462 1.00 95.12 218 ARG A O 1
ATOM 1722 N N . LEU A 1 219 ? -14.465 2.479 7.931 1.00 95.94 219 LEU A N 1
ATOM 1723 C CA . LEU A 1 219 ? -14.881 2.675 6.548 1.00 95.94 219 LEU A CA 1
ATOM 1724 C C . LEU A 1 219 ? -13.747 3.262 5.700 1.00 95.94 219 LEU A C 1
ATOM 1726 O O . LEU A 1 219 ? -13.496 2.774 4.606 1.00 95.94 219 LEU A O 1
ATOM 1730 N N . MET A 1 220 ? -13.027 4.267 6.205 1.00 95.94 220 MET A N 1
ATOM 1731 C CA . MET A 1 220 ? -11.855 4.817 5.513 1.00 95.94 220 MET A CA 1
ATOM 1732 C C . MET A 1 220 ? -10.767 3.761 5.299 1.00 95.94 220 MET A C 1
ATOM 1734 O O . MET A 1 220 ? -10.183 3.705 4.220 1.00 95.94 220 MET A O 1
ATOM 1738 N N . TRP A 1 221 ? -10.523 2.913 6.301 1.00 95.62 221 TRP A N 1
ATOM 1739 C CA . TRP A 1 221 ? -9.575 1.805 6.199 1.00 95.62 221 TRP A CA 1
ATOM 1740 C C . TRP A 1 221 ? -10.035 0.743 5.198 1.00 95.62 221 TRP A C 1
ATOM 1742 O O . TRP A 1 221 ? -9.202 0.183 4.512 1.00 95.62 221 TRP A O 1
ATOM 1752 N N . ASP A 1 222 ? -11.336 0.469 5.094 1.00 94.06 222 ASP A N 1
ATOM 1753 C CA . ASP A 1 222 ? -11.881 -0.533 4.170 1.00 94.06 222 ASP A CA 1
ATOM 1754 C C . ASP A 1 222 ? -11.924 -0.042 2.719 1.00 94.06 222 ASP A C 1
ATOM 1756 O O . ASP A 1 222 ? -11.770 -0.836 1.793 1.00 94.06 222 ASP A O 1
ATOM 1760 N N . LEU A 1 223 ? -12.176 1.252 2.517 1.00 93.88 223 LEU A N 1
ATOM 1761 C CA . LEU A 1 223 ? -12.366 1.833 1.189 1.00 93.88 223 LEU A CA 1
ATOM 1762 C C . LEU A 1 223 ? -11.068 2.247 0.501 1.00 93.88 223 LEU A C 1
ATOM 1764 O O . LEU A 1 223 ? -11.093 2.428 -0.712 1.00 93.88 223 LEU A O 1
ATOM 1768 N N . HIS A 1 224 ? -9.975 2.445 1.244 1.00 93.06 224 HIS A N 1
ATOM 1769 C CA . HIS A 1 224 ? -8.695 2.900 0.692 1.00 93.06 224 HIS A CA 1
ATOM 1770 C C . HIS A 1 224 ? -8.834 4.092 -0.271 1.00 93.06 224 HIS A C 1
ATOM 1772 O O . HIS A 1 224 ? -8.459 4.000 -1.440 1.00 93.06 224 HIS A O 1
ATOM 1778 N N . PRO A 1 225 ? -9.369 5.242 0.183 1.00 93.75 225 PRO A N 1
ATOM 1779 C CA . PRO A 1 225 ? -9.795 6.335 -0.699 1.00 93.75 225 PRO A CA 1
ATOM 1780 C C . PRO A 1 225 ? -8.673 6.952 -1.551 1.00 93.75 225 PRO A C 1
ATOM 1782 O O . PRO A 1 225 ? -8.957 7.670 -2.508 1.00 93.75 225 PRO A O 1
ATOM 1785 N N . TYR A 1 226 ? -7.408 6.701 -1.208 1.00 95.75 226 TYR A N 1
ATOM 1786 C CA . TYR A 1 226 ? -6.241 7.175 -1.954 1.00 95.75 226 TYR A CA 1
ATOM 1787 C C . TYR A 1 226 ? -5.712 6.167 -2.980 1.00 95.75 226 TYR A C 1
ATOM 1789 O O . TYR A 1 226 ? -4.823 6.506 -3.762 1.00 95.75 226 TYR A O 1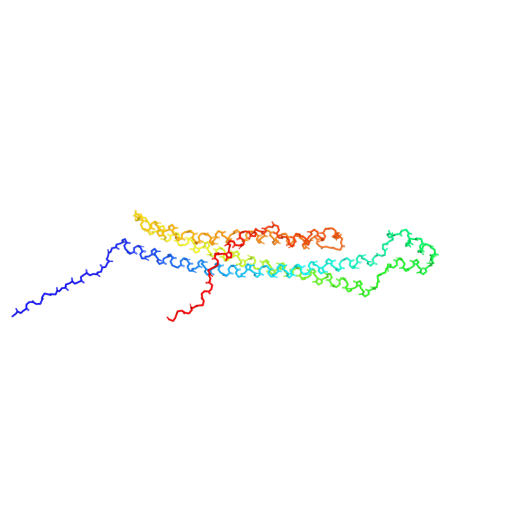
ATOM 1797 N N . ILE A 1 227 ? -6.244 4.944 -2.989 1.00 96.06 227 ILE A N 1
ATOM 1798 C CA . ILE A 1 227 ? -5.849 3.888 -3.914 1.00 96.06 227 ILE A CA 1
ATOM 1799 C C . ILE A 1 227 ? -6.794 3.899 -5.111 1.00 96.06 227 ILE A C 1
ATOM 1801 O O . ILE A 1 227 ? -7.994 3.654 -4.999 1.00 96.06 227 ILE A O 1
ATOM 1805 N N . ASN A 1 228 ? -6.238 4.165 -6.290 1.00 96.44 228 ASN A N 1
ATOM 1806 C CA . ASN A 1 228 ? -6.968 4.041 -7.540 1.00 96.44 228 ASN A CA 1
ATOM 1807 C C . ASN A 1 228 ? -6.888 2.590 -8.045 1.00 96.44 228 ASN A C 1
ATOM 1809 O O . ASN A 1 228 ? -5.825 2.113 -8.449 1.00 96.44 228 ASN A O 1
ATOM 1813 N N . VAL A 1 229 ? -8.032 1.905 -8.038 1.00 94.38 229 VAL A N 1
ATOM 1814 C CA . VAL A 1 229 ? -8.157 0.496 -8.438 1.00 94.38 229 VAL A CA 1
ATOM 1815 C C . VAL A 1 229 ? -7.811 0.279 -9.917 1.00 94.38 229 VAL A C 1
ATOM 1817 O O . VAL A 1 229 ? -7.177 -0.720 -10.250 1.00 94.38 229 VAL A O 1
ATOM 1820 N N . ASP A 1 230 ? -8.127 1.230 -10.798 1.00 95.50 230 ASP A N 1
ATOM 1821 C CA . ASP A 1 230 ? -7.801 1.131 -12.226 1.00 95.50 230 ASP A CA 1
ATOM 1822 C C . ASP A 1 230 ? -6.287 1.183 -12.461 1.00 95.50 230 ASP A C 1
ATOM 1824 O O . ASP A 1 230 ? -5.757 0.425 -13.275 1.00 95.50 230 ASP A O 1
ATOM 1828 N N . VAL A 1 231 ? -5.570 2.024 -11.706 1.00 94.44 231 VAL A N 1
ATOM 1829 C CA . VAL A 1 231 ? -4.099 2.080 -11.750 1.00 94.44 231 VAL A CA 1
ATOM 1830 C C . VAL A 1 231 ? -3.496 0.765 -11.261 1.00 94.44 231 VAL A C 1
ATOM 1832 O O . VAL A 1 231 ? -2.573 0.250 -11.890 1.00 94.44 231 VAL A O 1
ATOM 1835 N N . MET A 1 232 ? -4.030 0.190 -10.180 1.00 95.88 232 MET A N 1
ATOM 1836 C CA . MET A 1 232 ? -3.575 -1.112 -9.678 1.00 95.88 232 MET A CA 1
ATOM 1837 C C . MET A 1 232 ? -3.822 -2.220 -10.708 1.00 95.88 232 MET A C 1
ATOM 1839 O O . MET A 1 232 ? -2.920 -3.004 -10.996 1.00 95.88 232 MET A O 1
ATOM 1843 N N . HIS A 1 233 ? -5.004 -2.265 -11.327 1.00 94.94 233 HIS A N 1
ATOM 1844 C CA . HIS A 1 233 ? -5.300 -3.224 -12.393 1.00 94.94 233 HIS A CA 1
ATOM 1845 C C . HIS A 1 233 ? -4.392 -3.053 -13.610 1.00 94.94 233 HIS A C 1
ATOM 1847 O O . HIS A 1 233 ? -3.933 -4.048 -14.172 1.00 94.94 233 HIS A O 1
ATOM 1853 N N . LEU A 1 234 ? -4.112 -1.812 -14.012 1.00 93.44 234 LEU A N 1
ATOM 1854 C CA . LEU A 1 234 ? -3.164 -1.535 -15.084 1.00 93.44 234 LEU A CA 1
ATOM 1855 C C . LEU A 1 234 ? -1.768 -2.060 -14.726 1.00 93.44 234 LEU A C 1
ATOM 1857 O O . LEU A 1 234 ? -1.152 -2.740 -15.541 1.00 93.44 234 LEU A O 1
ATOM 1861 N N . ALA A 1 235 ? -1.307 -1.819 -13.500 1.00 94.31 235 ALA A N 1
ATOM 1862 C CA . ALA A 1 235 ? -0.015 -2.297 -13.024 1.00 94.31 235 ALA A CA 1
ATOM 1863 C C . ALA A 1 235 ? 0.088 -3.826 -13.060 1.00 94.31 235 ALA A C 1
ATOM 1865 O O . ALA A 1 235 ? 1.067 -4.367 -13.569 1.00 94.31 235 ALA A O 1
ATOM 1866 N N . TRP A 1 236 ? -0.951 -4.528 -12.604 1.00 94.88 236 TRP A N 1
ATOM 1867 C CA . TRP A 1 236 ? -1.002 -5.989 -12.661 1.00 94.88 236 TRP A CA 1
ATOM 1868 C C . TRP A 1 236 ? -0.993 -6.537 -14.088 1.00 94.88 236 TRP A C 1
ATOM 1870 O O . TRP A 1 236 ? -0.434 -7.604 -14.322 1.00 94.88 236 TRP A O 1
ATOM 1880 N N . ARG A 1 237 ? -1.558 -5.808 -15.057 1.00 92.25 237 ARG A N 1
ATOM 1881 C CA . ARG A 1 237 ? -1.493 -6.183 -16.479 1.00 92.25 237 ARG A CA 1
ATOM 1882 C C . ARG A 1 237 ? -0.104 -6.011 -17.090 1.00 92.25 237 ARG A C 1
ATOM 1884 O O . ARG A 1 237 ? 0.180 -6.685 -18.073 1.00 92.25 237 ARG A O 1
ATOM 1891 N N . LEU A 1 238 ? 0.725 -5.122 -16.541 1.00 90.62 238 LEU A N 1
ATOM 1892 C CA . LEU A 1 238 ? 2.116 -4.941 -16.970 1.00 90.62 238 LEU A CA 1
ATOM 1893 C C . LEU A 1 238 ? 3.071 -5.970 -16.355 1.00 90.62 238 LEU A C 1
ATOM 1895 O O . LEU A 1 238 ? 4.240 -6.009 -16.731 1.00 90.62 238 LEU A O 1
ATOM 1899 N N . VAL A 1 239 ? 2.611 -6.784 -15.399 1.00 90.31 239 VAL A N 1
ATOM 1900 C CA . VAL A 1 239 ? 3.416 -7.894 -14.888 1.00 90.31 239 VAL A CA 1
ATOM 1901 C C . VAL A 1 239 ? 3.488 -8.957 -15.986 1.00 90.31 239 VAL A C 1
ATOM 1903 O O . VAL A 1 239 ? 2.444 -9.492 -16.370 1.00 90.31 239 VAL A O 1
ATOM 1906 N N . PRO A 1 240 ? 4.686 -9.281 -16.505 1.00 82.38 240 PRO A N 1
ATOM 1907 C CA . PRO A 1 240 ? 4.808 -10.304 -17.530 1.00 82.38 240 PRO A CA 1
ATOM 1908 C C . PRO A 1 240 ? 4.331 -11.655 -16.975 1.00 82.38 240 PRO A C 1
ATOM 1910 O O . PRO A 1 240 ? 4.561 -11.954 -15.796 1.00 82.38 240 PRO A O 1
ATOM 1913 N N . PRO A 1 241 ? 3.665 -12.490 -17.794 1.00 74.69 241 PRO A N 1
ATOM 1914 C CA . PRO A 1 241 ? 3.285 -13.829 -17.373 1.00 74.69 241 PRO A CA 1
ATOM 1915 C C . PRO A 1 241 ? 4.535 -14.582 -16.914 1.00 74.69 241 PRO A C 1
ATOM 1917 O O . PRO A 1 241 ? 5.568 -14.548 -17.582 1.00 74.69 241 PRO A O 1
ATOM 1920 N N . GLN A 1 242 ? 4.455 -15.247 -15.758 1.00 56.25 242 GLN A N 1
ATOM 1921 C CA . GLN A 1 242 ? 5.530 -16.123 -15.305 1.00 56.25 242 GLN A CA 1
ATOM 1922 C C . GLN A 1 242 ? 5.601 -17.327 -16.244 1.00 56.25 242 GLN A C 1
ATOM 1924 O O . GLN A 1 242 ? 4.956 -18.351 -16.014 1.00 56.25 242 GLN A O 1
ATOM 1929 N N . ASP A 1 243 ? 6.365 -17.202 -17.324 1.00 43.94 243 ASP A N 1
ATOM 1930 C CA . ASP A 1 243 ? 6.715 -18.343 -18.146 1.00 43.94 243 ASP A CA 1
ATOM 1931 C C . ASP A 1 243 ? 7.593 -19.279 -17.308 1.00 43.94 243 ASP A C 1
ATOM 1933 O O . ASP A 1 243 ? 8.749 -19.005 -16.979 1.00 43.94 243 ASP A O 1
ATOM 1937 N N . GLN A 1 244 ? 7.027 -20.434 -16.963 1.00 43.75 244 GLN A N 1
ATOM 1938 C CA . GLN A 1 244 ? 7.815 -21.637 -16.753 1.00 43.75 244 GLN A CA 1
ATOM 1939 C C . GLN A 1 244 ? 8.672 -21.859 -18.005 1.00 43.75 244 GLN A C 1
ATOM 1941 O O . GLN A 1 244 ? 8.125 -22.247 -19.039 1.00 43.75 244 GLN A O 1
ATOM 1946 N N . ARG A 1 245 ? 9.983 -21.600 -17.907 1.00 37.16 245 ARG A N 1
ATOM 1947 C CA . ARG A 1 245 ? 11.105 -22.183 -18.682 1.00 37.16 245 ARG A CA 1
ATOM 1948 C C . ARG A 1 245 ? 12.354 -21.342 -18.375 1.00 37.16 245 ARG A C 1
ATOM 1950 O O . ARG A 1 245 ? 12.470 -20.210 -18.809 1.00 37.16 245 ARG A O 1
ATOM 1957 N N . PHE A 1 246 ? 13.274 -21.778 -17.512 1.00 37.06 246 PHE A N 1
ATOM 1958 C CA . PHE A 1 246 ? 14.334 -22.728 -17.880 1.00 37.06 246 PHE A CA 1
ATOM 1959 C C . PHE A 1 246 ? 14.520 -22.833 -19.399 1.00 37.06 246 PHE A C 1
ATOM 1961 O O . PHE A 1 246 ? 13.912 -23.683 -20.045 1.00 37.06 246 PHE A O 1
ATOM 1968 N N . CYS A 1 247 ? 15.382 -21.981 -19.948 1.00 32.16 247 CYS A N 1
ATOM 1969 C CA . CYS A 1 247 ? 16.135 -22.320 -21.147 1.00 32.16 247 CYS A CA 1
ATOM 1970 C C . CYS A 1 247 ? 17.519 -22.794 -20.687 1.00 32.16 247 CYS A C 1
ATOM 1972 O O . CYS A 1 247 ? 18.266 -22.035 -20.069 1.00 32.16 247 CYS A O 1
ATOM 1974 N N . HIS A 1 248 ? 17.756 -24.088 -20.906 1.00 35.34 248 HIS A N 1
ATOM 1975 C CA . HIS A 1 248 ? 19.062 -24.742 -20.902 1.00 35.34 248 HIS A CA 1
ATOM 1976 C C . HIS A 1 248 ? 19.945 -24.220 -22.035 1.00 35.34 248 HIS A C 1
ATOM 1978 O O . HIS A 1 248 ? 19.373 -23.841 -23.082 1.00 35.34 248 HIS A O 1
#